Protein AF-A0A9X7PK76-F1 (afdb_monomer_lite)

pLDDT: mean 84.85, std 9.59, range [49.44, 97.75]

Sequence (196 aa):
MNVLLRIDAQTKQCIEDFNKLIKKQEHLIEQLNQLIKEKEEHTIPLATTVRKLIEHGLSRDEILDITNISSEKFDHIVSKDRRCQLPHTYLNDEESKEFERLLEDIHKSKDIYELIDAEKERERIKFIHGVLLRYQKEMDLLSPQENEDSNEKMMKYLERAVKSEQAKSAYSSLVRIFGNEIKRKREEVLIKVSDD

Foldseek 3Di:
DVVVVVVVVVVVVVVVVVVVVVVVVVVVVVVVVVVVVVVVVPDDPLLNVLLVVLLLQDDPVRSCVVSVDDPVVSCVSCVVDVSSVPPVSLDDPVLVVLLVVLLVQLVPDQDLCSLVPPVSVVSLVVSLVVSLVVLVVVLVVLDDDPPDDPVSVVVSVVVSVVSVVSNVSNNSRSVSNSVVSSVVSNVVNVVVVVVD

Structure (mmCIF, N/CA/C/O backbone):
data_AF-A0A9X7PK76-F1
#
_entry.id   AF-A0A9X7PK76-F1
#
loop_
_atom_site.group_PDB
_atom_site.id
_atom_site.type_symbol
_atom_site.label_atom_id
_atom_site.label_alt_id
_atom_site.label_comp_id
_atom_site.label_asym_id
_atom_site.label_entity_id
_atom_site.label_seq_id
_atom_site.pdbx_PDB_ins_code
_atom_site.Cartn_x
_atom_site.Cartn_y
_atom_site.Cartn_z
_atom_site.occupancy
_atom_site.B_iso_or_equiv
_atom_site.auth_seq_id
_atom_site.auth_comp_id
_atom_site.auth_asym_id
_atom_site.auth_atom_id
_atom_site.pdbx_PDB_model_num
ATOM 1 N N . MET A 1 1 ? -19.614 33.738 76.928 1.00 56.50 1 MET A N 1
ATOM 2 C CA . MET A 1 1 ? -18.213 33.367 76.611 1.00 56.50 1 MET A CA 1
ATOM 3 C C . MET A 1 1 ? -18.050 31.943 76.063 1.00 56.50 1 MET A C 1
ATOM 5 O O . MET A 1 1 ? -17.331 31.797 75.090 1.00 56.50 1 MET A O 1
ATOM 9 N N . ASN A 1 2 ? -18.737 30.912 76.582 1.00 61.00 2 ASN A N 1
ATOM 10 C CA . ASN A 1 2 ? -18.545 29.511 76.139 1.00 61.00 2 ASN A CA 1
ATOM 11 C C . ASN A 1 2 ? -19.005 29.160 74.706 1.00 61.00 2 ASN A C 1
ATOM 13 O O . ASN A 1 2 ? -18.452 28.246 74.104 1.00 61.00 2 ASN A O 1
ATOM 17 N N . VAL A 1 3 ? -19.997 29.859 74.143 1.00 61.50 3 VAL A N 1
ATOM 18 C CA . VAL A 1 3 ? -20.525 29.550 72.796 1.00 61.50 3 VAL A CA 1
ATOM 19 C C . VAL A 1 3 ? -19.560 29.995 71.690 1.00 61.50 3 VAL A C 1
ATOM 21 O O . VAL A 1 3 ? -19.331 29.250 70.744 1.00 61.50 3 VAL A O 1
ATOM 24 N N . LEU A 1 4 ? -18.925 31.161 71.851 1.00 63.56 4 LEU A N 1
ATOM 25 C CA . LEU A 1 4 ? -17.933 31.695 70.907 1.00 63.56 4 LEU A CA 1
ATOM 26 C C . LEU A 1 4 ? -16.680 30.812 70.816 1.00 63.56 4 LEU A C 1
ATOM 28 O O . LEU A 1 4 ? -16.204 30.546 69.721 1.00 63.56 4 LEU A O 1
ATOM 32 N N . LEU A 1 5 ? -16.201 30.291 71.951 1.00 68.12 5 LEU A N 1
ATOM 33 C CA . LEU A 1 5 ? -15.068 29.356 71.987 1.00 68.12 5 LEU A CA 1
ATOM 34 C C . LEU A 1 5 ? -15.388 28.022 71.293 1.00 68.12 5 LEU A C 1
ATOM 36 O O . LEU A 1 5 ? -14.524 27.434 70.650 1.00 68.12 5 LEU A O 1
ATOM 40 N N . ARG A 1 6 ? -16.640 27.555 71.388 1.00 68.12 6 ARG A N 1
ATOM 41 C CA . ARG A 1 6 ? -17.102 26.334 70.708 1.00 68.12 6 ARG A CA 1
ATOM 42 C C . ARG A 1 6 ? -17.182 26.512 69.191 1.00 68.12 6 ARG A C 1
ATOM 44 O O . ARG A 1 6 ? -16.776 25.611 68.464 1.00 68.12 6 ARG A O 1
ATOM 51 N N . ILE A 1 7 ? -17.668 27.668 68.735 1.00 72.31 7 ILE A N 1
ATOM 52 C CA . ILE A 1 7 ? -17.737 28.015 67.309 1.00 72.31 7 ILE A CA 1
ATOM 53 C C . ILE A 1 7 ? -16.323 28.153 66.727 1.00 72.31 7 ILE A C 1
ATOM 55 O O . ILE A 1 7 ? -16.059 27.611 65.656 1.00 72.31 7 ILE A O 1
ATOM 59 N N . ASP A 1 8 ? -15.386 28.786 67.442 1.00 76.38 8 ASP A N 1
ATOM 60 C CA . ASP A 1 8 ? -13.991 28.925 66.990 1.00 76.38 8 ASP A CA 1
ATOM 61 C C . ASP A 1 8 ? -13.295 27.558 66.834 1.00 76.38 8 ASP A C 1
ATOM 63 O O . ASP A 1 8 ? -12.646 27.291 65.823 1.00 76.38 8 ASP A O 1
ATOM 67 N N . ALA A 1 9 ? -13.510 26.642 67.786 1.00 76.62 9 ALA A N 1
ATOM 68 C CA . ALA A 1 9 ? -12.981 25.280 67.717 1.00 76.62 9 ALA A CA 1
ATOM 69 C C . ALA A 1 9 ? -13.583 24.462 66.556 1.00 76.62 9 ALA A C 1
ATOM 71 O O . ALA A 1 9 ? -12.850 23.782 65.840 1.00 76.62 9 ALA A O 1
ATOM 72 N N . GLN A 1 10 ? -14.898 24.556 66.326 1.00 81.00 10 GLN A N 1
ATOM 73 C CA . GLN A 1 10 ? -15.561 23.889 65.196 1.00 81.00 10 GLN A CA 1
ATOM 74 C C . GLN A 1 10 ? -15.099 24.441 63.845 1.00 81.00 10 GLN A C 1
ATOM 76 O O . GLN A 1 10 ? -14.911 23.678 62.900 1.00 81.00 10 GLN A O 1
ATOM 81 N N . THR A 1 11 ? -14.880 25.754 63.754 1.00 79.94 11 THR A N 1
ATOM 82 C CA . THR A 1 11 ? -14.418 26.398 62.518 1.00 79.94 11 THR A CA 1
ATOM 83 C C . THR A 1 11 ? -12.983 25.981 62.194 1.00 79.94 11 THR A C 1
ATOM 85 O O . THR A 1 11 ? -12.694 25.630 61.053 1.00 79.94 11 THR A O 1
ATOM 88 N N . LYS A 1 12 ? -12.100 25.921 63.202 1.00 83.81 12 LYS A N 1
ATOM 89 C CA . LYS A 1 12 ? -10.731 25.401 63.052 1.00 83.81 12 LYS A CA 1
ATOM 90 C C . LYS A 1 12 ? -10.706 23.945 62.599 1.00 83.81 12 LYS A C 1
ATOM 92 O O . LYS A 1 12 ? -9.997 23.633 61.649 1.00 83.81 12 LYS A O 1
ATOM 97 N N . GLN A 1 13 ? -11.523 23.091 63.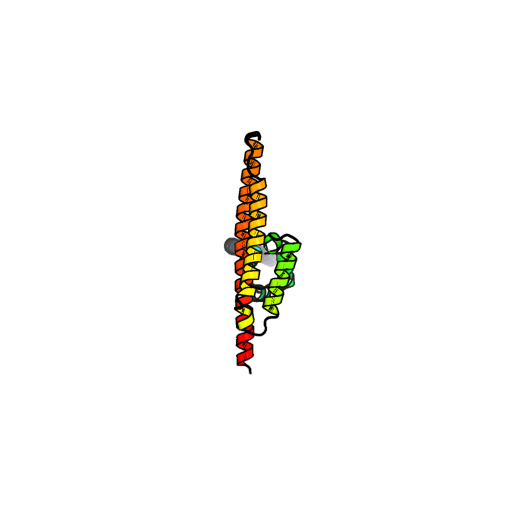215 1.00 85.81 13 GLN A N 1
ATOM 98 C CA . GLN A 1 13 ? -11.637 21.685 62.825 1.00 85.81 13 GLN A CA 1
ATOM 99 C C . GLN A 1 13 ? -12.107 21.542 61.370 1.00 85.81 13 GLN A C 1
ATOM 101 O O . GLN A 1 13 ? -11.526 20.785 60.601 1.00 85.81 13 GLN A O 1
ATOM 106 N N . CYS A 1 14 ? -13.108 22.332 60.971 1.00 83.81 14 CYS A N 1
ATOM 107 C CA . CYS A 1 14 ? -13.636 22.336 59.609 1.00 83.81 14 CYS A CA 1
ATOM 108 C C . CYS A 1 14 ? -12.568 22.755 58.581 1.00 83.81 14 CYS A C 1
ATOM 110 O O . CYS A 1 14 ? -12.400 22.096 57.558 1.00 83.81 14 CYS A O 1
ATOM 112 N N . ILE A 1 15 ? -11.791 23.806 58.873 1.00 86.25 15 ILE A N 1
ATOM 113 C CA . ILE A 1 15 ? -10.673 24.253 58.022 1.00 86.25 15 ILE A CA 1
ATOM 114 C C . ILE A 1 15 ? -9.605 23.158 57.896 1.00 86.25 15 ILE A C 1
ATOM 116 O O . ILE A 1 15 ? -9.059 22.930 56.817 1.00 86.25 15 ILE A O 1
ATOM 120 N N . GLU A 1 16 ? -9.303 22.461 58.987 1.00 89.12 16 GLU A N 1
ATOM 121 C CA . GLU A 1 16 ? -8.300 21.400 59.007 1.00 89.12 16 GLU A CA 1
ATOM 122 C C . GLU A 1 16 ? -8.745 20.163 58.210 1.00 89.12 16 GLU A C 1
ATOM 124 O O . GLU A 1 16 ? -7.949 19.576 57.470 1.00 89.12 16 GLU A O 1
ATOM 129 N N . ASP A 1 17 ? -10.030 19.818 58.284 1.00 89.31 17 ASP A N 1
ATOM 130 C CA . ASP A 1 17 ? -10.632 18.745 57.493 1.00 89.31 17 ASP A CA 1
ATOM 131 C C . ASP A 1 17 ? -10.680 19.103 55.999 1.00 89.31 17 ASP A C 1
ATOM 133 O O . ASP A 1 17 ? -10.331 18.266 55.161 1.00 89.31 17 ASP A O 1
ATOM 137 N N . PHE A 1 18 ? -10.994 20.358 55.651 1.00 88.06 18 PHE A N 1
ATOM 138 C CA . PHE A 1 18 ? -10.896 20.853 54.273 1.00 88.06 18 PHE A CA 1
ATOM 139 C C . PHE A 1 18 ? -9.465 20.781 53.735 1.00 88.06 18 PHE A C 1
ATOM 141 O O . PHE A 1 18 ? -9.253 20.296 52.626 1.00 88.06 18 PHE A O 1
ATOM 148 N N . ASN A 1 19 ? -8.468 21.180 54.527 1.00 90.12 19 ASN A N 1
ATOM 149 C CA . ASN A 1 19 ? -7.063 21.098 54.125 1.00 90.12 19 ASN A CA 1
ATOM 150 C C . ASN A 1 19 ? -6.602 19.649 53.901 1.00 90.12 19 ASN A C 1
ATOM 152 O O . ASN A 1 19 ? -5.838 19.377 52.974 1.00 90.12 19 ASN A O 1
ATOM 156 N N . LYS A 1 20 ? -7.076 18.695 54.713 1.00 92.62 20 LYS A N 1
ATOM 157 C CA . LYS A 1 20 ? -6.821 17.262 54.481 1.00 92.62 20 LYS A CA 1
ATOM 158 C C . LYS A 1 20 ? -7.475 16.773 53.188 1.00 92.62 20 LYS A C 1
ATOM 160 O O . 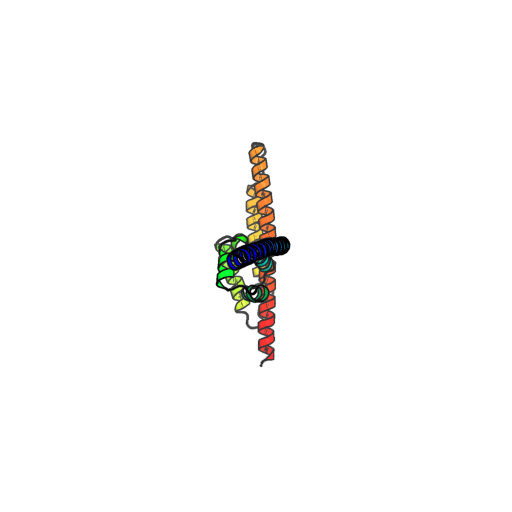LYS A 1 20 ? -6.871 15.984 52.464 1.00 92.62 20 LYS A O 1
ATOM 165 N N . LEU A 1 21 ? -8.685 17.245 52.890 1.00 90.44 21 LEU A N 1
ATOM 166 C CA . LEU A 1 21 ? -9.412 16.927 51.660 1.00 90.44 21 LEU A CA 1
ATOM 167 C C . LEU A 1 21 ? -8.702 17.462 50.413 1.00 90.44 21 LEU A C 1
ATOM 169 O O . LEU A 1 21 ? -8.536 16.707 49.459 1.00 90.44 21 LEU A O 1
ATOM 173 N N . ILE A 1 22 ? -8.221 18.708 50.452 1.00 92.62 22 ILE A N 1
ATOM 174 C CA . ILE A 1 22 ? -7.446 19.323 49.364 1.00 92.62 22 ILE A CA 1
ATOM 175 C C . ILE A 1 22 ? -6.178 18.510 49.096 1.00 92.62 22 ILE A C 1
ATOM 177 O O . ILE A 1 22 ? -5.968 18.070 47.970 1.00 92.62 22 ILE A O 1
ATOM 181 N N . LYS A 1 23 ? -5.401 18.183 50.138 1.00 92.00 23 LYS A N 1
ATOM 182 C CA . LYS A 1 23 ? -4.200 17.340 49.992 1.00 92.00 23 LYS A CA 1
ATOM 183 C C . LYS A 1 23 ? -4.508 15.971 49.389 1.00 92.00 23 LYS A C 1
ATOM 185 O O . LYS A 1 23 ? -3.731 15.442 48.599 1.00 92.00 23 LYS A O 1
ATOM 190 N N . LYS A 1 24 ? -5.647 15.375 49.755 1.00 93.31 24 LYS A N 1
ATOM 191 C CA . LYS A 1 24 ? -6.082 14.094 49.188 1.00 93.31 24 LYS A CA 1
ATOM 192 C C . LYS A 1 24 ? -6.464 14.229 47.711 1.00 93.31 24 LYS A C 1
ATOM 194 O O . LYS A 1 24 ? -6.161 13.328 46.937 1.00 93.31 24 LYS A O 1
ATOM 199 N N . GLN A 1 25 ? -7.109 15.328 47.321 1.00 88.94 25 GLN A N 1
ATOM 200 C CA . GLN A 1 25 ? -7.420 15.615 45.918 1.00 88.94 25 GLN A CA 1
ATOM 201 C C . GLN A 1 25 ? -6.154 15.858 45.091 1.00 88.94 25 GLN A C 1
ATOM 203 O O . GLN A 1 25 ? -6.037 15.279 44.017 1.00 88.94 25 GLN A O 1
ATOM 208 N N . GLU A 1 26 ? -5.194 16.632 45.600 1.00 91.44 26 GLU A N 1
ATOM 209 C CA . GLU A 1 26 ? -3.896 16.854 44.946 1.00 91.44 26 GLU A CA 1
ATOM 210 C C . GLU A 1 26 ? -3.165 15.529 44.701 1.00 91.44 26 GLU A C 1
ATOM 212 O O . GLU A 1 26 ? -2.745 15.249 43.579 1.00 91.44 26 GLU A O 1
ATOM 217 N N . HIS A 1 27 ? -3.114 14.660 45.714 1.00 91.56 27 HIS A N 1
ATOM 218 C CA . HIS A 1 27 ? -2.486 13.347 45.586 1.00 91.56 27 HIS A CA 1
ATOM 219 C C . HIS A 1 27 ? -3.193 12.439 44.567 1.00 91.56 27 HIS A C 1
ATOM 221 O O . HIS A 1 27 ? -2.541 11.737 43.797 1.00 91.56 27 HIS A O 1
ATOM 227 N N . LEU A 1 28 ? -4.530 12.459 44.531 1.00 90.50 28 LEU A N 1
ATOM 228 C CA . LEU A 1 28 ? -5.299 11.702 43.539 1.00 90.50 28 LEU A CA 1
ATOM 229 C C . LEU A 1 28 ? -5.057 12.217 42.116 1.00 90.50 28 LEU A C 1
ATOM 231 O O . LEU A 1 28 ? -4.983 11.411 41.194 1.00 90.50 28 LEU A O 1
ATOM 235 N N . ILE A 1 29 ? -4.908 13.532 41.929 1.00 90.25 29 ILE A N 1
ATOM 236 C CA . ILE A 1 29 ? -4.575 14.130 40.629 1.00 90.25 29 ILE A CA 1
ATOM 237 C C . ILE A 1 29 ? -3.172 13.702 40.184 1.00 90.25 29 ILE A C 1
ATOM 239 O O . ILE A 1 29 ? -2.994 13.327 39.027 1.00 90.25 29 ILE A O 1
ATOM 243 N N . GLU A 1 30 ? -2.189 13.696 41.088 1.00 92.19 30 GLU A N 1
ATOM 244 C CA . GLU A 1 30 ? -0.845 13.174 40.803 1.00 92.19 30 GLU A CA 1
ATOM 245 C C . GLU A 1 30 ? -0.876 11.702 40.385 1.00 92.19 30 GLU A C 1
ATOM 247 O O . GLU A 1 30 ? -0.314 11.353 39.348 1.00 92.19 30 GLU A O 1
ATOM 252 N N . GLN A 1 31 ? -1.588 10.852 41.132 1.00 90.25 31 GLN A N 1
ATOM 253 C CA . GLN A 1 31 ? -1.751 9.437 40.782 1.00 90.25 31 GLN A CA 1
ATOM 254 C C . GLN A 1 31 ? -2.417 9.259 39.413 1.00 90.25 31 GLN A C 1
ATOM 256 O O . GLN A 1 31 ? -1.998 8.412 38.625 1.00 90.25 31 GLN A O 1
ATOM 261 N N . LEU A 1 32 ? -3.433 10.068 39.105 1.00 87.06 32 LEU A N 1
ATOM 262 C CA . LEU A 1 32 ? -4.127 10.009 37.822 1.00 87.06 32 LEU A CA 1
ATOM 263 C C . LEU A 1 32 ? -3.203 10.420 36.668 1.00 87.06 32 LEU A C 1
ATOM 265 O O . LEU A 1 32 ? -3.162 9.742 35.646 1.00 87.06 32 LEU A O 1
ATOM 269 N N . ASN A 1 33 ? -2.423 11.488 36.846 1.00 84.69 33 ASN A N 1
ATOM 270 C CA . ASN A 1 33 ? -1.449 11.945 35.855 1.00 84.69 33 ASN A CA 1
ATOM 271 C C . ASN A 1 33 ? -0.331 10.920 35.636 1.00 84.69 33 ASN A C 1
ATOM 273 O O . ASN A 1 33 ? 0.102 10.720 34.503 1.00 84.69 33 ASN A O 1
ATOM 277 N N . GLN A 1 34 ? 0.106 10.242 36.697 1.00 85.69 34 GLN A N 1
ATOM 278 C CA . GLN A 1 34 ? 1.096 9.174 36.605 1.00 85.69 34 GLN A CA 1
ATOM 279 C C . GLN A 1 34 ? 0.553 7.978 35.814 1.00 85.69 34 GLN A C 1
ATOM 281 O O . GLN A 1 34 ? 1.209 7.521 34.883 1.00 85.69 34 GLN A O 1
ATOM 286 N N . LEU A 1 35 ? -0.683 7.549 36.094 1.00 81.81 35 LEU A N 1
ATOM 287 C CA . LEU A 1 35 ? -1.360 6.489 35.339 1.00 81.81 35 LEU A CA 1
ATOM 288 C C . LEU A 1 35 ? -1.603 6.869 33.871 1.00 81.81 35 LEU A C 1
ATOM 290 O O . LEU A 1 35 ? -1.483 6.020 32.990 1.00 81.81 35 LEU A O 1
ATOM 294 N N . ILE A 1 36 ? -1.939 8.132 33.589 1.00 76.75 36 ILE A N 1
ATOM 295 C CA . ILE A 1 36 ? -2.073 8.634 32.214 1.00 76.75 36 ILE A CA 1
ATOM 296 C C . ILE A 1 36 ? -0.725 8.553 31.500 1.00 76.75 36 ILE A C 1
ATOM 298 O O . ILE A 1 36 ? -0.668 8.012 30.400 1.00 76.75 36 ILE A O 1
ATOM 302 N N . LYS A 1 37 ? 0.354 9.022 32.133 1.00 73.62 37 LYS A N 1
ATOM 303 C CA . LYS A 1 37 ? 1.698 9.016 31.549 1.00 73.62 37 LYS A CA 1
ATOM 304 C C . LYS A 1 37 ? 2.214 7.596 31.300 1.00 73.62 37 LYS A C 1
ATOM 306 O O . LYS A 1 37 ? 2.722 7.314 30.219 1.00 73.62 37 LYS A O 1
ATOM 311 N N . GLU A 1 38 ? 2.021 6.692 32.259 1.00 70.69 38 GLU A N 1
ATOM 312 C CA . GLU A 1 38 ? 2.350 5.271 32.110 1.00 70.69 38 GLU A CA 1
ATOM 313 C C . GLU A 1 38 ? 1.548 4.635 30.972 1.00 70.69 38 GLU A C 1
ATOM 315 O O . GLU A 1 38 ? 2.097 3.877 30.176 1.00 70.69 38 GLU A O 1
ATOM 320 N N . LYS A 1 39 ? 0.260 4.969 30.836 1.00 68.19 39 LYS A N 1
ATOM 321 C CA . LYS A 1 39 ? -0.560 4.475 29.729 1.00 68.19 39 LYS A CA 1
ATOM 322 C C . LYS A 1 39 ? -0.086 5.040 28.389 1.00 68.19 39 LYS A C 1
ATOM 324 O O . LYS A 1 39 ? 0.061 4.264 27.452 1.00 68.19 39 LYS A O 1
ATOM 329 N N . GLU A 1 40 ? 0.197 6.342 28.311 1.00 61.16 40 GLU A N 1
ATOM 330 C CA . GLU A 1 40 ? 0.684 7.031 27.109 1.00 61.16 40 GLU A CA 1
ATOM 331 C C . GLU A 1 40 ? 2.019 6.468 26.604 1.00 61.16 40 GLU A C 1
ATOM 333 O O . GLU A 1 40 ? 2.115 6.169 25.414 1.00 61.16 40 GLU A O 1
ATOM 338 N N . GLU A 1 41 ? 2.996 6.226 27.486 1.00 59.88 41 GLU A N 1
ATOM 339 C CA . GLU A 1 41 ? 4.306 5.639 27.139 1.00 59.88 41 GLU A CA 1
ATOM 340 C C . GLU A 1 41 ? 4.193 4.246 26.497 1.00 59.88 41 GLU A C 1
ATOM 342 O O . GLU A 1 41 ? 5.013 3.880 25.654 1.00 59.88 41 GLU A O 1
ATOM 347 N N . HIS A 1 42 ? 3.148 3.489 26.841 1.00 57.38 42 HIS A N 1
ATOM 348 C CA . HIS A 1 42 ? 2.894 2.151 26.300 1.00 57.38 42 HIS A CA 1
ATOM 349 C C . HIS A 1 42 ? 1.889 2.143 25.136 1.00 57.38 42 HIS A C 1
ATOM 351 O O . HIS A 1 42 ? 1.628 1.084 24.557 1.00 57.38 42 HIS A O 1
ATOM 357 N N . THR A 1 43 ? 1.331 3.297 24.747 1.00 60.69 43 THR A N 1
ATOM 358 C CA . THR A 1 43 ? 0.411 3.383 23.601 1.00 60.69 43 THR A CA 1
ATOM 359 C C . THR A 1 43 ? 1.163 3.741 22.331 1.00 60.69 43 THR A C 1
ATOM 361 O O . THR A 1 43 ? 1.718 4.828 22.190 1.00 60.69 43 THR A O 1
ATOM 364 N N . ILE A 1 44 ? 1.124 2.845 21.344 1.00 67.44 44 ILE A N 1
ATOM 365 C CA . ILE A 1 44 ? 1.591 3.167 19.994 1.00 67.44 44 ILE A CA 1
ATOM 366 C C . ILE A 1 44 ? 0.698 4.299 19.454 1.00 67.44 44 ILE A C 1
ATOM 368 O O . ILE A 1 44 ? -0.529 4.151 19.479 1.00 67.44 44 ILE A O 1
ATOM 372 N N . PRO A 1 45 ? 1.264 5.417 18.954 1.00 80.44 45 PRO A N 1
ATOM 373 C CA . PRO A 1 45 ? 0.464 6.519 18.435 1.00 80.44 45 PRO A CA 1
ATOM 374 C C . PRO A 1 45 ? -0.508 6.036 17.359 1.00 80.44 45 PRO A C 1
ATOM 376 O O . PRO A 1 45 ? -0.103 5.342 16.427 1.00 80.44 45 PRO A O 1
ATOM 379 N N . LEU A 1 46 ? -1.774 6.451 17.448 1.00 81.50 46 LEU A N 1
ATOM 380 C CA . LEU A 1 46 ? -2.834 6.031 16.524 1.00 81.50 46 LEU A CA 1
ATOM 381 C C . LEU A 1 46 ? -2.446 6.234 15.051 1.00 81.50 46 LEU A C 1
ATOM 383 O O . LEU A 1 46 ? -2.678 5.355 14.231 1.00 81.50 46 LEU A O 1
ATOM 387 N N . ALA A 1 47 ? -1.798 7.356 14.725 1.00 79.38 47 ALA A N 1
ATOM 388 C CA . ALA A 1 47 ? -1.311 7.625 13.373 1.00 79.38 47 ALA A CA 1
ATOM 389 C C . ALA A 1 47 ? -0.271 6.590 12.905 1.00 79.38 47 ALA A C 1
ATOM 391 O O . ALA A 1 47 ? -0.323 6.131 11.769 1.00 79.38 47 ALA A O 1
ATOM 392 N N . THR A 1 48 ? 0.634 6.165 13.792 1.00 82.19 48 THR A N 1
ATOM 393 C CA . THR A 1 48 ? 1.619 5.112 13.504 1.00 82.19 48 THR A CA 1
ATOM 394 C C . THR A 1 48 ? 0.941 3.763 13.289 1.00 82.19 48 THR A C 1
ATOM 396 O O . THR A 1 48 ? 1.350 3.016 12.403 1.00 82.19 48 THR A O 1
ATOM 399 N N . THR A 1 49 ? -0.092 3.451 14.073 1.00 84.31 49 THR A N 1
ATOM 400 C CA . THR A 1 49 ? -0.886 2.229 13.905 1.00 84.31 49 THR A CA 1
ATOM 401 C C . THR A 1 49 ? -1.619 2.237 12.568 1.00 84.31 49 THR A C 1
ATOM 403 O O . THR A 1 49 ? -1.435 1.312 11.787 1.00 84.31 49 THR A O 1
ATOM 406 N N . VAL A 1 50 ? -2.364 3.303 12.256 1.00 84.94 50 VAL A N 1
ATOM 407 C CA . VAL A 1 50 ? -3.066 3.463 10.970 1.00 84.94 50 VAL A CA 1
ATOM 408 C C . VAL A 1 50 ? -2.090 3.346 9.802 1.00 84.94 50 VAL A C 1
ATOM 410 O O . VAL A 1 50 ? -2.335 2.566 8.888 1.00 84.94 50 VAL A O 1
ATOM 413 N N . ARG A 1 51 ? -0.939 4.029 9.865 1.00 81.69 51 ARG A N 1
ATOM 414 C CA . ARG A 1 51 ? 0.099 3.928 8.832 1.00 81.69 51 ARG A CA 1
ATOM 415 C C . ARG A 1 51 ? 0.565 2.489 8.629 1.00 81.69 51 ARG A C 1
ATOM 417 O O . ARG A 1 51 ? 0.598 2.025 7.497 1.00 81.69 51 ARG A O 1
ATOM 424 N N . LYS A 1 52 ? 0.891 1.771 9.708 1.00 83.25 52 LYS A N 1
ATOM 425 C CA . LYS A 1 52 ? 1.306 0.365 9.615 1.00 83.25 52 LYS A CA 1
ATOM 426 C C . LYS A 1 52 ? 0.210 -0.501 9.004 1.00 83.25 52 LYS A C 1
ATOM 428 O O . LYS A 1 52 ? 0.516 -1.353 8.185 1.00 83.25 52 LYS A O 1
ATOM 433 N N . LEU A 1 53 ? -1.055 -0.294 9.365 1.00 85.50 53 LEU A N 1
ATOM 434 C CA . LEU A 1 53 ? -2.159 -1.064 8.786 1.00 85.50 53 LEU A CA 1
ATOM 435 C C . LEU A 1 53 ? -2.295 -0.811 7.272 1.00 85.50 53 LEU A C 1
ATOM 437 O O . LEU A 1 53 ? -2.473 -1.763 6.514 1.00 85.50 53 LEU A O 1
ATOM 441 N N . ILE A 1 54 ? -2.100 0.432 6.821 1.00 82.88 54 ILE A N 1
ATOM 442 C CA . ILE A 1 54 ? -2.045 0.777 5.390 1.00 82.88 54 ILE A CA 1
ATOM 443 C C . ILE A 1 54 ? -0.829 0.124 4.712 1.00 82.88 54 ILE A C 1
ATOM 445 O O . ILE A 1 54 ? -0.972 -0.500 3.666 1.00 82.88 54 ILE A O 1
ATOM 449 N N . GLU A 1 55 ? 0.359 0.179 5.325 1.00 79.06 55 GLU A N 1
ATOM 450 C CA . GLU A 1 55 ? 1.568 -0.535 4.860 1.00 79.06 55 GLU A CA 1
ATOM 451 C C . GLU A 1 55 ? 1.369 -2.065 4.832 1.00 79.06 55 GLU A C 1
ATOM 453 O O . GLU A 1 55 ? 2.030 -2.789 4.078 1.00 79.06 55 GLU A O 1
ATOM 458 N N . HIS A 1 56 ? 0.450 -2.578 5.654 1.00 80.50 56 HIS A N 1
ATOM 459 C CA . HIS A 1 56 ? 0.023 -3.970 5.660 1.00 80.50 56 HIS A CA 1
ATOM 460 C C . HIS A 1 56 ? -1.045 -4.296 4.598 1.00 80.50 56 HIS A C 1
ATOM 462 O O . HIS A 1 56 ? -1.365 -5.473 4.400 1.00 80.50 56 HIS A O 1
ATOM 468 N N . GLY A 1 57 ? -1.508 -3.290 3.852 1.00 73.69 57 GLY A N 1
ATOM 469 C CA . GLY A 1 57 ? -2.461 -3.408 2.751 1.00 73.69 57 GLY A CA 1
ATOM 470 C C . GLY A 1 57 ? -3.902 -3.643 3.206 1.00 73.69 57 GLY A C 1
ATOM 471 O O . GLY A 1 57 ? -4.692 -4.198 2.438 1.0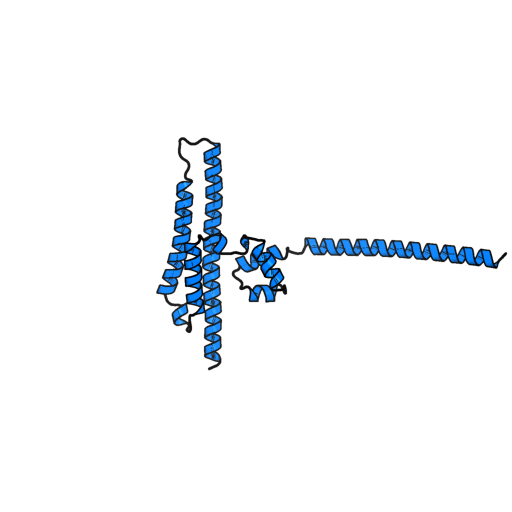0 73.69 57 GLY A O 1
ATOM 472 N N . LEU A 1 58 ? -4.237 -3.282 4.449 1.00 82.12 58 LEU A N 1
ATOM 473 C CA . LEU A 1 58 ? -5.618 -3.319 4.923 1.00 82.12 58 LEU A CA 1
ATOM 474 C C . LEU A 1 58 ? -6.434 -2.220 4.236 1.00 82.12 58 LEU A C 1
ATOM 476 O O . LEU A 1 58 ? -5.936 -1.122 3.980 1.00 82.12 58 LEU A O 1
ATOM 480 N N . SER A 1 59 ? -7.690 -2.533 3.933 1.00 80.56 59 SER A N 1
ATOM 481 C CA . SER A 1 59 ? -8.657 -1.576 3.399 1.00 80.56 59 SER A CA 1
ATOM 482 C C . SER A 1 59 ? -9.046 -0.542 4.451 1.00 80.56 59 SER A C 1
ATOM 484 O O . SER A 1 59 ? -8.871 -0.741 5.656 1.00 80.56 59 SER A O 1
ATOM 486 N N . ARG A 1 60 ? -9.626 0.567 3.985 1.00 84.75 60 ARG A N 1
ATOM 487 C CA . ARG A 1 60 ? -10.208 1.590 4.856 1.00 84.75 60 ARG A CA 1
ATOM 488 C C . ARG A 1 60 ? -11.180 0.976 5.861 1.00 84.75 60 ARG A C 1
ATOM 490 O O . ARG A 1 60 ? -11.054 1.255 7.047 1.00 84.75 60 ARG A O 1
ATOM 497 N N . ASP A 1 61 ? -12.088 0.124 5.400 1.00 84.88 61 ASP A N 1
ATOM 498 C CA . ASP A 1 61 ? -13.141 -0.447 6.241 1.00 84.88 61 ASP A CA 1
ATOM 499 C C . ASP A 1 61 ? -12.565 -1.373 7.320 1.00 84.88 61 ASP A C 1
ATOM 501 O O . ASP A 1 61 ? -12.927 -1.244 8.487 1.00 84.88 61 ASP A O 1
ATOM 505 N N . GLU A 1 62 ? -11.582 -2.214 6.978 1.00 84.44 62 GLU A N 1
ATOM 506 C CA . GLU A 1 62 ? -10.868 -3.052 7.957 1.00 84.44 62 GLU A CA 1
ATOM 507 C C . GLU A 1 62 ? -10.121 -2.206 8.998 1.00 84.44 62 GLU A C 1
ATOM 509 O O . GLU A 1 62 ? -10.090 -2.540 10.181 1.00 84.44 62 GLU A O 1
ATOM 514 N N . ILE A 1 63 ? -9.513 -1.091 8.585 1.00 86.75 63 ILE A N 1
ATOM 515 C CA . ILE A 1 63 ? -8.817 -0.195 9.516 1.00 86.75 63 ILE A CA 1
ATOM 516 C C . ILE A 1 63 ? -9.813 0.492 10.447 1.00 86.75 63 ILE A C 1
ATOM 518 O O . ILE A 1 63 ? -9.539 0.604 11.644 1.00 86.75 63 ILE A O 1
ATOM 522 N N . LEU A 1 64 ? -10.946 0.961 9.922 1.00 88.44 64 LEU A N 1
ATOM 523 C CA . LEU A 1 64 ? -11.999 1.577 10.726 1.00 88.44 64 LEU A CA 1
ATOM 524 C C . LEU A 1 64 ? -12.558 0.581 11.748 1.00 88.44 64 LEU A C 1
ATOM 526 O O . LEU A 1 64 ? -12.700 0.952 12.910 1.00 88.44 64 LEU A O 1
ATOM 530 N N . ASP A 1 65 ? -12.769 -0.674 11.350 1.00 87.38 65 ASP A N 1
ATOM 531 C CA . ASP A 1 65 ? -13.234 -1.748 12.234 1.00 87.38 65 ASP A CA 1
ATOM 532 C C . ASP A 1 65 ? -12.211 -2.076 13.340 1.00 87.38 65 ASP A C 1
ATOM 534 O O . ASP A 1 65 ? -12.530 -2.044 14.528 1.00 87.38 65 ASP A O 1
ATOM 538 N N . ILE A 1 66 ? -10.935 -2.270 12.981 1.00 85.88 66 ILE A N 1
ATOM 539 C CA . ILE A 1 66 ? -9.865 -2.608 13.939 1.00 85.88 66 ILE A CA 1
ATOM 540 C C . ILE A 1 66 ? -9.580 -1.464 14.918 1.00 85.88 66 ILE A C 1
ATOM 542 O O . ILE A 1 66 ? -9.299 -1.695 16.096 1.00 85.88 66 ILE A O 1
ATOM 546 N N . THR A 1 67 ? -9.567 -0.222 14.429 1.00 85.25 67 THR A N 1
ATOM 547 C CA . THR A 1 67 ? -9.144 0.939 15.231 1.00 85.25 67 THR A CA 1
ATOM 548 C C . THR A 1 67 ? -10.303 1.671 15.899 1.00 85.25 67 THR A C 1
ATOM 550 O O . THR A 1 67 ? -10.060 2.493 16.787 1.00 85.25 67 THR A O 1
ATOM 553 N N . ASN A 1 68 ? -11.544 1.376 15.500 1.00 85.94 68 ASN A N 1
ATOM 554 C CA . ASN A 1 68 ? -12.775 2.010 15.970 1.00 85.94 68 ASN A CA 1
ATOM 555 C C . ASN A 1 68 ? -12.725 3.552 15.917 1.00 85.94 68 ASN A C 1
ATOM 557 O O . ASN A 1 68 ? -13.229 4.256 16.797 1.00 85.94 68 ASN A O 1
ATOM 561 N N . ILE A 1 69 ? -12.042 4.096 14.908 1.00 87.38 69 ILE A N 1
ATOM 562 C CA . ILE A 1 69 ? -11.973 5.539 14.664 1.00 87.38 69 ILE A CA 1
ATOM 563 C C . ILE A 1 69 ? -13.069 5.956 13.690 1.00 87.38 69 ILE A C 1
ATOM 565 O O . ILE A 1 69 ? -13.514 5.167 12.864 1.00 87.38 69 ILE A O 1
ATOM 569 N N . SER A 1 70 ? -13.493 7.218 13.751 1.00 86.00 70 SER A N 1
ATOM 570 C CA . SER A 1 70 ? -14.432 7.741 12.760 1.00 86.00 70 SER A CA 1
ATOM 571 C C . SER A 1 70 ? -13.775 7.872 11.385 1.00 86.00 70 SER A C 1
ATOM 573 O O . SER A 1 70 ? -12.574 8.138 11.275 1.00 86.00 70 SER A O 1
ATOM 575 N N . SER A 1 71 ? -14.595 7.770 10.335 1.00 87.00 71 SER A N 1
ATOM 576 C CA . SER A 1 71 ? -14.182 8.001 8.946 1.00 87.00 71 SER A CA 1
ATOM 577 C C . SER A 1 71 ? -13.456 9.342 8.775 1.00 87.00 71 SER A C 1
ATOM 579 O O . SER A 1 71 ? -12.390 9.400 8.173 1.00 87.00 71 SER A O 1
ATOM 581 N N . GLU A 1 72 ? -13.975 10.409 9.389 1.00 85.00 72 GLU A N 1
ATOM 582 C CA . GLU A 1 72 ? -13.365 11.746 9.353 1.00 85.00 72 GLU A CA 1
ATOM 583 C C . GLU A 1 72 ? -11.973 11.775 9.999 1.00 85.00 72 GLU A C 1
ATOM 585 O O . GLU A 1 72 ? -11.052 12.428 9.507 1.00 85.00 72 GLU A O 1
ATOM 590 N N . LYS A 1 73 ? -11.796 11.051 11.112 1.00 83.31 73 LYS A N 1
ATOM 591 C CA . LYS A 1 73 ? -10.515 10.988 11.821 1.00 83.31 73 LYS A CA 1
ATOM 592 C C . LYS A 1 73 ? -9.488 10.177 11.037 1.00 83.31 73 LYS A C 1
ATOM 594 O O . LYS A 1 73 ? -8.315 10.548 11.036 1.00 83.31 73 LYS A O 1
ATOM 599 N N . PHE A 1 74 ? -9.916 9.115 10.357 1.00 85.56 74 PHE A N 1
ATOM 600 C CA . PHE A 1 74 ? -9.077 8.383 9.411 1.00 85.56 74 PHE A CA 1
ATOM 601 C C . PHE A 1 74 ? -8.620 9.297 8.268 1.00 85.56 74 PHE A C 1
ATOM 603 O O . PHE A 1 74 ? -7.417 9.437 8.052 1.00 85.56 74 PHE A O 1
ATOM 610 N N . ASP A 1 75 ? -9.546 10.006 7.618 1.00 83.81 75 ASP A N 1
ATOM 611 C CA . ASP A 1 75 ? -9.228 10.913 6.508 1.00 83.81 75 ASP A CA 1
ATOM 612 C C . ASP A 1 75 ? -8.273 12.027 6.949 1.00 83.81 75 ASP A C 1
ATOM 614 O O . ASP A 1 75 ? -7.341 12.392 6.230 1.00 83.81 75 ASP A O 1
ATOM 618 N N . HIS A 1 76 ? -8.435 12.530 8.173 1.00 84.56 76 HIS A N 1
ATOM 619 C CA . HIS A 1 76 ? -7.521 13.507 8.753 1.00 84.56 76 HIS A CA 1
ATOM 620 C C . HIS A 1 76 ? -6.100 12.957 8.970 1.00 84.56 76 HIS A C 1
ATOM 622 O O . HIS A 1 76 ? -5.123 13.676 8.766 1.00 84.56 76 HIS A O 1
ATOM 628 N N . ILE A 1 77 ? -5.963 11.689 9.374 1.00 82.62 77 ILE A N 1
ATOM 629 C CA . ILE A 1 77 ? -4.658 11.027 9.534 1.00 82.62 77 ILE A CA 1
ATOM 630 C C . ILE A 1 77 ? -4.012 10.786 8.164 1.00 82.62 77 ILE A C 1
ATOM 632 O O . ILE A 1 77 ? -2.836 11.103 7.982 1.00 82.62 77 ILE A O 1
ATOM 636 N N . VAL A 1 78 ? -4.775 10.272 7.196 1.00 81.38 78 VAL A N 1
ATOM 637 C CA . VAL A 1 78 ? -4.278 9.947 5.849 1.00 81.38 78 VAL A CA 1
ATOM 638 C C . VAL A 1 78 ? -3.910 11.200 5.054 1.00 81.38 78 VAL A C 1
ATOM 640 O O . VAL A 1 78 ? -2.909 11.212 4.343 1.00 81.38 78 VAL A O 1
ATOM 643 N N . SER A 1 79 ? -4.677 12.283 5.196 1.00 80.31 79 SER A N 1
ATOM 644 C CA . SER A 1 79 ? -4.376 13.561 4.536 1.00 80.31 79 SER A CA 1
ATOM 645 C C . SER A 1 79 ? -3.142 14.258 5.114 1.00 80.31 79 SER A C 1
ATOM 647 O O . SER A 1 79 ? -2.426 14.933 4.376 1.00 80.31 79 SER A O 1
ATOM 649 N N . LYS A 1 80 ? -2.864 14.090 6.415 1.00 80.44 80 LYS A N 1
ATOM 650 C CA . LYS A 1 80 ? -1.695 14.688 7.078 1.00 80.44 80 LYS A CA 1
ATOM 651 C C . LYS A 1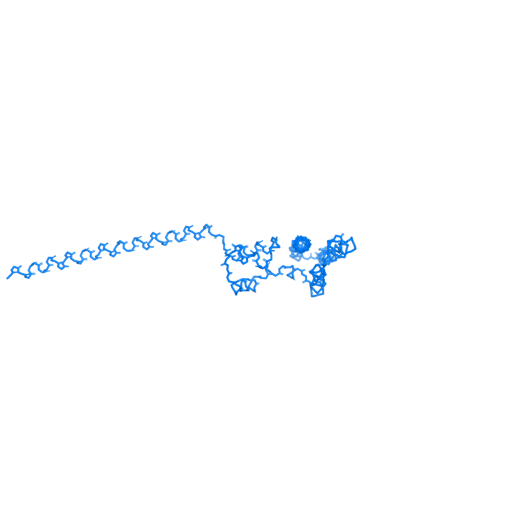 80 ? -0.400 13.909 6.866 1.00 80.44 80 LYS A C 1
ATOM 653 O O . LYS A 1 80 ? 0.657 14.533 6.787 1.00 80.44 80 LYS A O 1
ATOM 658 N N . ASP A 1 81 ? -0.452 12.579 6.800 1.00 76.06 81 ASP A N 1
ATOM 659 C CA . ASP A 1 81 ? 0.734 11.744 6.590 1.00 76.06 81 ASP A CA 1
ATOM 660 C C . ASP A 1 81 ? 0.796 11.233 5.145 1.00 76.06 81 ASP A C 1
ATOM 662 O O . ASP A 1 81 ? 0.101 10.297 4.757 1.00 76.06 81 ASP A O 1
ATOM 666 N N . ARG A 1 82 ? 1.707 11.807 4.349 1.00 68.00 82 ARG A N 1
ATOM 667 C CA . ARG A 1 82 ? 1.964 11.386 2.960 1.00 68.00 82 ARG A CA 1
ATOM 668 C C . ARG A 1 82 ? 2.327 9.896 2.849 1.00 68.00 82 ARG A C 1
ATOM 670 O O . ARG A 1 82 ? 2.131 9.294 1.798 1.00 68.00 82 ARG A O 1
ATOM 677 N N . ARG A 1 83 ? 2.846 9.275 3.915 1.00 66.25 83 ARG A N 1
ATOM 678 C CA . ARG A 1 83 ? 3.166 7.837 3.947 1.00 66.25 83 ARG A CA 1
ATOM 679 C C . ARG A 1 83 ? 1.927 6.948 4.023 1.00 66.25 83 ARG A C 1
ATOM 681 O O . ARG A 1 83 ? 2.047 5.755 3.799 1.00 66.25 83 ARG A O 1
ATOM 688 N N . CYS A 1 84 ? 0.757 7.508 4.313 1.00 68.62 84 CYS A N 1
ATOM 689 C CA . CYS A 1 84 ? -0.521 6.803 4.254 1.00 68.62 84 CYS A CA 1
ATOM 690 C C . CYS A 1 84 ? -1.126 6.796 2.840 1.00 68.62 84 CYS A C 1
ATOM 692 O O . CYS A 1 84 ? -2.107 6.105 2.604 1.00 68.62 84 CYS A O 1
ATOM 694 N N . GLN A 1 85 ? -0.546 7.533 1.887 1.00 73.75 85 GLN A N 1
ATOM 695 C CA . GLN A 1 85 ? -1.001 7.599 0.492 1.00 73.75 85 GLN A CA 1
ATOM 696 C C . GLN A 1 85 ? -0.308 6.533 -0.373 1.00 73.75 85 GLN A C 1
ATOM 698 O O . GLN A 1 85 ? 0.127 6.801 -1.494 1.00 73.75 85 GLN A O 1
ATOM 703 N N . LEU A 1 86 ? -0.106 5.335 0.176 1.00 77.94 86 LEU A N 1
ATOM 704 C CA . LEU A 1 86 ? 0.503 4.225 -0.555 1.00 77.94 86 LEU A CA 1
ATOM 705 C C . LEU A 1 86 ? -0.491 3.663 -1.586 1.00 77.94 86 LEU A C 1
ATOM 707 O O . LEU A 1 86 ? -1.669 3.554 -1.265 1.00 77.94 86 LEU A O 1
ATOM 711 N N . PRO A 1 87 ? -0.039 3.283 -2.794 1.00 79.81 87 PRO A N 1
ATOM 712 C CA . PRO A 1 87 ? 1.329 3.371 -3.298 1.00 79.81 87 PRO A CA 1
ATOM 713 C C . PRO A 1 87 ? 1.630 4.705 -4.004 1.00 79.81 87 PRO A C 1
ATOM 715 O O . PRO A 1 87 ? 2.783 4.926 -4.363 1.00 79.81 87 PRO A O 1
ATOM 718 N N . HIS A 1 88 ? 0.650 5.603 -4.167 1.00 83.62 88 HIS A N 1
ATOM 719 C CA . HIS A 1 88 ? 0.759 6.863 -4.925 1.00 83.62 88 HIS A CA 1
ATOM 720 C C . HIS A 1 88 ? 1.960 7.731 -4.551 1.00 83.62 88 HIS A C 1
ATOM 722 O O . HIS A 1 88 ? 2.547 8.379 -5.407 1.00 83.62 88 HIS A O 1
ATOM 728 N N . THR A 1 89 ? 2.387 7.709 -3.289 1.00 85.44 89 THR A N 1
ATOM 729 C CA . THR A 1 89 ? 3.597 8.421 -2.846 1.00 85.44 89 THR A CA 1
ATOM 730 C C . THR A 1 89 ? 4.879 8.019 -3.607 1.00 85.44 89 THR A C 1
ATOM 732 O O . THR A 1 89 ? 5.833 8.799 -3.650 1.00 85.44 89 THR A O 1
ATOM 735 N N . TYR A 1 90 ? 4.907 6.828 -4.220 1.00 88.31 90 TYR A N 1
ATOM 736 C CA . TYR A 1 90 ? 6.027 6.288 -5.001 1.00 88.31 90 TYR A CA 1
ATOM 737 C C . TYR A 1 90 ? 5.800 6.288 -6.517 1.00 88.31 90 TYR A C 1
ATOM 739 O O . TYR A 1 90 ? 6.720 5.969 -7.277 1.00 88.31 90 TYR A O 1
ATOM 747 N N . LEU A 1 91 ? 4.588 6.616 -6.957 1.00 91.31 91 LEU A N 1
ATOM 748 C CA . LEU A 1 91 ? 4.200 6.598 -8.359 1.00 91.31 91 LEU A CA 1
ATOM 749 C C . LEU A 1 91 ? 4.232 8.017 -8.925 1.00 91.31 91 LEU A C 1
ATOM 751 O O . LEU A 1 91 ? 3.995 8.993 -8.213 1.00 91.31 91 LEU A O 1
ATOM 755 N N . ASN A 1 92 ? 4.527 8.136 -10.215 1.00 92.56 92 ASN A N 1
ATOM 756 C CA . ASN A 1 92 ? 4.226 9.364 -10.951 1.00 92.56 92 ASN A CA 1
ATOM 757 C C . ASN A 1 92 ? 2.748 9.390 -11.390 1.00 92.56 92 ASN A C 1
ATOM 759 O O . ASN A 1 92 ? 1.997 8.443 -11.143 1.00 92.56 92 ASN A O 1
ATOM 763 N N . ASP A 1 93 ? 2.320 10.475 -12.034 1.00 90.38 93 ASP A N 1
ATOM 764 C CA . ASP A 1 93 ? 0.916 10.666 -12.418 1.00 90.38 93 ASP A CA 1
ATOM 765 C C . ASP A 1 93 ? 0.419 9.606 -13.412 1.00 90.38 93 ASP A C 1
ATOM 767 O O . ASP A 1 93 ? -0.707 9.125 -13.294 1.00 90.38 93 ASP A O 1
ATOM 771 N N . GLU A 1 94 ? 1.252 9.207 -14.375 1.00 93.75 94 GLU A N 1
ATOM 772 C CA . GLU A 1 94 ? 0.885 8.192 -15.370 1.00 93.75 94 GLU A CA 1
ATOM 773 C C . GLU A 1 94 ? 0.850 6.793 -14.751 1.00 93.75 94 GLU A C 1
ATOM 775 O O . GLU A 1 94 ? -0.108 6.048 -14.949 1.00 93.75 94 GLU A O 1
ATOM 780 N N . GLU A 1 95 ? 1.836 6.466 -13.917 1.00 95.31 95 GLU A N 1
ATOM 781 C CA . GLU A 1 95 ? 1.862 5.216 -13.158 1.00 95.31 95 GLU A CA 1
ATOM 782 C C . GLU A 1 95 ? 0.682 5.118 -12.188 1.00 95.31 95 GLU A C 1
ATOM 784 O O . GLU A 1 95 ? 0.128 4.040 -12.002 1.00 95.31 95 GLU A O 1
ATOM 789 N N . SER A 1 96 ? 0.268 6.237 -11.590 1.00 92.19 96 SER A N 1
ATOM 790 C CA . SER A 1 96 ? -0.900 6.282 -10.708 1.00 92.19 96 SER A CA 1
ATOM 791 C C . SER A 1 96 ? -2.185 5.979 -11.474 1.00 92.19 96 SER A C 1
ATOM 793 O O . SER A 1 96 ? -2.999 5.193 -11.004 1.00 92.19 96 SER A O 1
ATOM 795 N N . LYS A 1 97 ? -2.360 6.542 -12.676 1.00 91.62 97 LYS A N 1
ATOM 796 C CA . LYS A 1 97 ? -3.519 6.231 -13.530 1.00 91.62 97 LYS A CA 1
ATOM 797 C C . LYS A 1 97 ? -3.531 4.765 -13.958 1.00 91.62 97 LYS A C 1
ATOM 799 O O . LYS A 1 97 ? -4.585 4.134 -13.957 1.00 91.62 97 LYS A O 1
ATOM 804 N N . GLU A 1 98 ? -2.374 4.222 -14.336 1.00 94.88 98 GLU A N 1
ATOM 805 C CA . GLU A 1 98 ? -2.265 2.815 -14.725 1.00 94.88 98 GLU A CA 1
ATOM 806 C C . GLU A 1 98 ? -2.541 1.879 -13.542 1.00 94.88 98 GLU A C 1
ATOM 808 O O . GLU A 1 98 ? -3.254 0.889 -13.705 1.00 94.88 98 GLU A O 1
ATOM 813 N N . PHE A 1 99 ? -2.051 2.226 -12.352 1.00 94.06 99 PHE A N 1
ATOM 814 C CA . PHE A 1 99 ? -2.340 1.512 -11.114 1.00 94.06 99 PHE A CA 1
ATOM 815 C C . PHE A 1 99 ? -3.844 1.454 -10.818 1.00 94.06 99 PHE A C 1
ATOM 817 O O . PHE A 1 99 ? -4.376 0.362 -10.626 1.00 94.06 99 PHE A O 1
ATOM 824 N N . GLU A 1 100 ? -4.540 2.594 -10.864 1.00 91.25 100 GLU A N 1
ATOM 825 C CA . GLU A 1 100 ? -5.994 2.652 -10.655 1.00 91.25 100 GLU A CA 1
ATOM 826 C C . GLU A 1 100 ? -6.755 1.802 -11.676 1.00 91.25 100 GLU A C 1
ATOM 828 O O . GLU A 1 100 ? -7.666 1.058 -11.319 1.00 91.25 100 GLU A O 1
ATOM 833 N N . ARG A 1 101 ? -6.338 1.832 -12.947 1.00 94.81 101 ARG A N 1
ATOM 834 C CA . ARG A 1 101 ? -6.934 0.986 -13.990 1.00 94.81 101 ARG A CA 1
ATOM 835 C C . ARG A 1 101 ? -6.781 -0.507 -13.673 1.00 94.81 101 ARG A C 1
ATOM 837 O O . ARG A 1 101 ? -7.721 -1.271 -13.877 1.00 94.81 101 ARG A O 1
ATOM 844 N N . LEU A 1 102 ? -5.605 -0.930 -13.203 1.00 94.50 102 LEU A N 1
ATOM 845 C CA . LEU A 1 102 ? -5.341 -2.329 -12.841 1.00 94.50 102 LEU A CA 1
ATOM 846 C C . LEU A 1 102 ? -6.137 -2.764 -11.602 1.00 94.50 102 LEU A C 1
ATOM 848 O O . LEU A 1 102 ? -6.587 -3.907 -11.542 1.00 94.50 102 LEU A O 1
ATOM 852 N N . LEU A 1 103 ? -6.336 -1.868 -10.630 1.00 91.62 103 LEU A N 1
ATOM 853 C CA . LEU A 1 103 ? -7.223 -2.119 -9.491 1.00 91.62 103 LEU A CA 1
ATOM 854 C C . LEU A 1 103 ? -8.682 -2.256 -9.926 1.00 91.62 103 LEU A C 1
ATOM 856 O O . LEU A 1 103 ? -9.369 -3.185 -9.505 1.00 91.62 103 LEU A O 1
ATOM 860 N N . GLU A 1 104 ? -9.143 -1.370 -10.805 1.00 90.19 104 GLU A N 1
ATOM 861 C CA . GLU A 1 104 ? -10.515 -1.391 -11.298 1.00 90.19 104 GLU A CA 1
ATOM 862 C C . GLU A 1 104 ? -10.831 -2.695 -12.056 1.00 90.19 104 GLU A C 1
ATOM 864 O O . GLU A 1 104 ? -11.933 -3.230 -11.927 1.00 90.19 104 GLU A O 1
ATOM 869 N N . ASP A 1 105 ? -9.865 -3.250 -12.798 1.00 92.25 105 ASP A N 1
ATOM 870 C CA . ASP A 1 105 ? -10.004 -4.562 -13.446 1.00 92.25 105 ASP A CA 1
ATOM 871 C C . ASP A 1 105 ? -10.192 -5.705 -12.428 1.00 92.25 105 ASP A C 1
ATOM 873 O O . ASP A 1 105 ? -11.061 -6.565 -12.609 1.00 92.25 105 ASP A O 1
ATOM 877 N N . ILE A 1 106 ? -9.460 -5.681 -11.306 1.00 91.06 106 ILE A N 1
ATOM 878 C CA . ILE A 1 106 ? -9.669 -6.632 -10.201 1.00 91.06 106 ILE A CA 1
ATOM 879 C C . ILE A 1 106 ? -11.081 -6.454 -9.635 1.00 91.06 106 ILE A C 1
ATOM 881 O O . ILE A 1 106 ? -11.831 -7.420 -9.517 1.00 91.06 106 ILE A O 1
ATOM 885 N N . HIS A 1 107 ? -11.490 -5.223 -9.325 1.00 89.12 107 HIS A N 1
ATOM 886 C 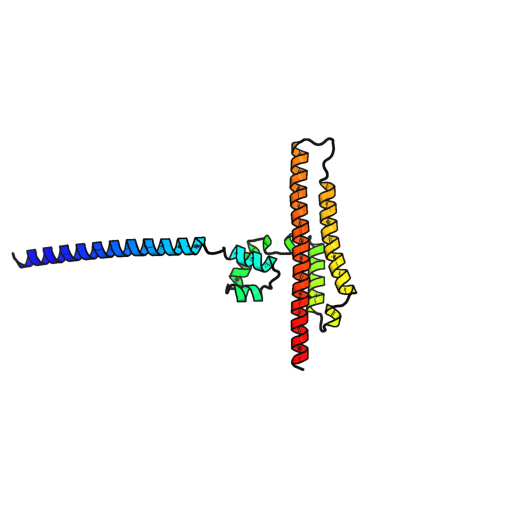CA . HIS A 1 107 ? -12.789 -4.951 -8.699 1.00 89.12 107 HIS A CA 1
ATOM 887 C C . HIS A 1 107 ? -13.985 -5.319 -9.579 1.00 89.12 107 HIS A C 1
ATOM 889 O O . HIS A 1 107 ? -15.025 -5.730 -9.053 1.00 89.12 107 HIS A O 1
ATOM 895 N N . LYS A 1 108 ? -13.841 -5.206 -10.902 1.00 89.94 108 LYS A N 1
ATOM 896 C CA . LYS A 1 108 ? -14.871 -5.579 -11.882 1.00 89.94 108 LYS A CA 1
ATOM 897 C C . LYS A 1 108 ? -14.932 -7.074 -12.179 1.00 89.94 108 LYS A C 1
ATOM 899 O O . LYS A 1 108 ? -15.931 -7.501 -12.758 1.00 89.94 108 LYS A O 1
ATOM 904 N N . SER A 1 109 ? -13.915 -7.843 -11.790 1.00 89.25 109 SER A N 1
ATOM 905 C CA . SER A 1 109 ? -13.867 -9.281 -12.060 1.00 89.25 109 SER A CA 1
ATOM 906 C C . SER A 1 109 ? -15.062 -9.991 -11.416 1.00 89.25 109 SER A C 1
ATOM 908 O O . SER A 1 109 ? -15.381 -9.757 -10.244 1.00 89.25 109 SER A O 1
ATOM 910 N N . LYS A 1 110 ? -15.761 -10.820 -12.194 1.00 86.50 110 LYS A N 1
ATOM 911 C CA . LYS A 1 110 ? -17.013 -11.480 -11.774 1.00 86.50 110 LYS A CA 1
ATOM 912 C C . LYS A 1 110 ? -16.831 -12.941 -11.407 1.00 86.50 110 LYS A C 1
ATOM 914 O O . LYS A 1 110 ? -17.664 -13.479 -10.684 1.00 86.50 110 LYS A O 1
ATOM 919 N N . ASP A 1 111 ? -15.769 -13.565 -11.893 1.00 84.31 111 ASP A N 1
ATOM 920 C CA . ASP A 1 111 ? -15.451 -14.953 -11.604 1.00 84.31 111 ASP A CA 1
ATOM 921 C C . ASP A 1 111 ? -13.990 -15.122 -11.157 1.00 84.31 111 ASP A C 1
ATOM 923 O O . ASP A 1 111 ? -13.166 -14.206 -11.209 1.00 84.31 111 ASP A O 1
ATOM 927 N N . ILE A 1 112 ? -13.674 -16.315 -10.654 1.00 85.19 112 ILE A N 1
ATOM 928 C CA . ILE A 1 112 ? -12.333 -16.640 -10.155 1.00 85.19 112 ILE A CA 1
ATOM 929 C C . ILE A 1 112 ? -11.332 -16.789 -11.304 1.00 85.19 112 ILE A C 1
ATOM 931 O O . ILE A 1 112 ? -10.145 -16.548 -11.095 1.00 85.19 112 ILE A O 1
ATOM 935 N N . TYR A 1 113 ? -11.785 -17.182 -12.495 1.00 85.12 113 TYR A N 1
ATOM 936 C CA . TYR A 1 113 ? -10.919 -17.417 -13.648 1.00 85.12 113 TYR A CA 1
ATOM 937 C C . TYR A 1 113 ? -10.327 -16.107 -14.171 1.00 85.12 113 TYR A C 1
ATOM 939 O O . TYR A 1 113 ? -9.141 -16.073 -14.486 1.00 85.12 113 TYR A O 1
ATOM 947 N N . GLU A 1 114 ? -11.096 -15.017 -14.150 1.00 85.88 114 GLU A N 1
ATOM 948 C CA . GLU A 1 114 ? -10.620 -13.662 -14.439 1.00 85.88 114 GLU A CA 1
ATOM 949 C C . GLU A 1 114 ? -9.561 -13.191 -13.427 1.00 85.88 114 GLU A C 1
ATOM 951 O O . GLU A 1 114 ? -8.630 -12.473 -13.791 1.00 85.88 114 GLU A O 1
ATOM 956 N N . LEU A 1 115 ? -9.659 -13.621 -12.163 1.00 85.12 115 LEU A N 1
ATOM 957 C CA . LEU A 1 115 ? -8.709 -13.249 -11.107 1.00 85.12 115 LEU A CA 1
ATOM 958 C C . LEU A 1 115 ? -7.384 -14.022 -11.176 1.00 85.12 115 LEU A C 1
ATOM 960 O O . LEU A 1 115 ? -6.357 -13.497 -10.745 1.00 85.12 115 LEU A O 1
ATOM 964 N N . ILE A 1 116 ? -7.395 -15.251 -11.703 1.00 86.06 116 ILE A N 1
ATOM 965 C CA . ILE A 1 116 ? -6.194 -16.089 -11.889 1.00 86.06 116 ILE A CA 1
ATOM 966 C C . ILE A 1 116 ? -5.684 -16.089 -13.335 1.00 86.06 116 ILE A C 1
ATOM 968 O O . ILE A 1 116 ? -4.831 -16.907 -13.688 1.00 86.06 116 ILE A O 1
ATOM 972 N N . ASP A 1 117 ? -6.207 -15.192 -14.171 1.00 91.50 117 ASP A N 1
ATOM 973 C CA . ASP A 1 117 ? -5.792 -15.062 -15.559 1.00 91.50 117 ASP A CA 1
ATOM 974 C C . ASP A 1 117 ? -4.307 -14.675 -15.651 1.00 91.50 117 ASP A C 1
ATOM 976 O O . ASP A 1 117 ? -3.838 -13.695 -15.059 1.00 91.50 117 ASP A O 1
ATOM 980 N N . ALA A 1 118 ? -3.555 -15.477 -16.404 1.00 91.69 118 ALA A N 1
ATOM 981 C CA . ALA A 1 118 ? -2.109 -15.338 -16.502 1.00 91.69 118 ALA A CA 1
ATOM 982 C C . ALA A 1 118 ? -1.683 -14.073 -17.260 1.00 91.69 118 ALA A C 1
ATOM 984 O O . ALA A 1 118 ? -0.590 -13.560 -17.009 1.00 91.69 118 ALA A O 1
ATOM 985 N N . GLU A 1 119 ? -2.509 -13.568 -18.179 1.00 92.88 119 GLU A N 1
ATOM 986 C CA . GLU A 1 119 ? -2.193 -12.359 -18.934 1.00 92.88 119 GLU A CA 1
ATOM 987 C C . GLU A 1 119 ? -2.426 -11.117 -18.074 1.00 92.88 119 GLU A C 1
ATOM 989 O O . GLU A 1 119 ? -1.547 -10.263 -17.982 1.00 92.88 119 GLU A O 1
ATOM 994 N N . LYS A 1 120 ? -3.527 -11.075 -17.319 1.00 92.25 120 LYS A N 1
ATOM 995 C CA . LYS A 1 120 ? -3.781 -10.022 -16.324 1.00 92.25 120 LYS A CA 1
ATOM 996 C C . LYS A 1 120 ? -2.705 -9.982 -15.234 1.00 92.25 120 LYS A C 1
ATOM 998 O O . LYS A 1 120 ? -2.259 -8.906 -14.830 1.00 92.25 120 LYS A O 1
ATOM 1003 N N . GLU A 1 121 ? -2.237 -11.143 -14.772 1.00 92.50 121 GLU A N 1
ATOM 1004 C CA . GLU A 1 121 ? -1.111 -11.212 -13.830 1.00 92.50 121 GLU A CA 1
ATOM 1005 C C . GLU A 1 121 ? 0.188 -10.696 -14.460 1.00 92.50 121 GLU A C 1
ATOM 1007 O O . GLU A 1 121 ? 0.924 -9.921 -13.844 1.00 92.50 121 GLU A O 1
ATOM 1012 N N . ARG A 1 122 ? 0.448 -11.052 -15.723 1.00 94.38 122 ARG A N 1
ATOM 1013 C CA . ARG A 1 122 ? 1.595 -10.540 -16.479 1.00 94.38 122 ARG A CA 1
ATOM 1014 C C . ARG A 1 122 ? 1.539 -9.020 -16.638 1.00 94.38 122 ARG A C 1
ATOM 1016 O O . ARG A 1 122 ? 2.583 -8.380 -16.514 1.00 94.38 122 ARG A O 1
ATOM 1023 N N . GLU A 1 123 ? 0.368 -8.433 -16.880 1.00 95.38 123 GLU A N 1
ATOM 1024 C CA . GLU A 1 123 ? 0.194 -6.977 -16.956 1.00 95.38 123 GLU A CA 1
ATOM 1025 C C . GLU A 1 123 ? 0.563 -6.290 -15.637 1.00 95.38 123 GLU A C 1
ATOM 1027 O O . GLU A 1 123 ? 1.360 -5.348 -15.640 1.00 95.38 123 GLU A O 1
ATOM 1032 N N . ARG A 1 124 ? 0.081 -6.808 -14.501 1.00 95.00 124 ARG A N 1
ATOM 1033 C CA . ARG A 1 124 ? 0.444 -6.292 -13.170 1.00 95.00 124 ARG A CA 1
ATOM 1034 C C . ARG A 1 124 ? 1.943 -6.406 -12.898 1.00 95.00 124 ARG A C 1
ATOM 1036 O O . ARG A 1 124 ? 2.564 -5.441 -12.455 1.00 95.00 124 ARG A O 1
ATOM 1043 N N . ILE A 1 125 ? 2.553 -7.551 -13.212 1.00 95.31 125 ILE A N 1
ATOM 1044 C CA . ILE A 1 125 ? 4.006 -7.750 -13.072 1.00 95.31 125 ILE A CA 1
ATOM 1045 C C . ILE A 1 125 ? 4.775 -6.758 -13.950 1.00 95.31 125 ILE A C 1
ATOM 1047 O O . ILE A 1 125 ? 5.754 -6.161 -13.498 1.00 95.31 125 ILE A O 1
ATOM 1051 N N . LYS A 1 126 ? 4.334 -6.550 -15.196 1.00 97.25 126 LYS A N 1
ATOM 1052 C CA . LYS A 1 126 ? 4.952 -5.604 -16.130 1.00 97.25 126 LYS A CA 1
ATOM 1053 C C . LYS A 1 126 ? 4.869 -4.171 -15.609 1.00 97.25 126 LYS A C 1
ATOM 1055 O O . LYS A 1 126 ? 5.867 -3.458 -15.692 1.00 97.25 126 LYS A O 1
ATOM 1060 N N . PHE A 1 127 ? 3.732 -3.777 -15.039 1.00 97.75 127 PHE A N 1
ATOM 10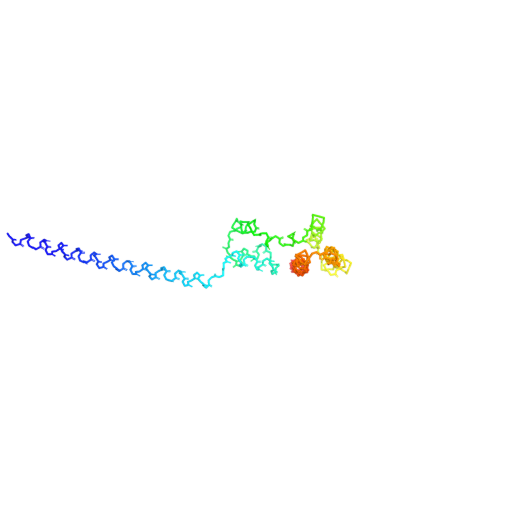61 C CA . PHE A 1 127 ? 3.562 -2.478 -14.395 1.00 97.75 127 PHE A CA 1
ATOM 1062 C C . PHE A 1 127 ? 4.541 -2.295 -13.226 1.00 97.75 127 PHE A C 1
ATOM 1064 O O . PHE A 1 127 ? 5.328 -1.347 -13.225 1.00 97.75 127 PHE A O 1
ATOM 1071 N N . ILE A 1 128 ? 4.581 -3.246 -12.282 1.00 97.06 128 ILE A N 1
ATOM 1072 C CA . ILE A 1 128 ? 5.512 -3.209 -11.139 1.00 97.06 128 ILE A CA 1
ATOM 1073 C C . ILE A 1 128 ? 6.960 -3.106 -11.629 1.00 97.06 128 ILE A C 1
ATOM 1075 O O . ILE A 1 128 ? 7.740 -2.293 -11.133 1.00 97.06 128 ILE A O 1
ATOM 1079 N N . HIS A 1 129 ? 7.327 -3.903 -12.632 1.00 96.94 129 HIS A N 1
ATOM 1080 C CA . HIS A 1 129 ? 8.664 -3.868 -13.208 1.00 96.94 129 HIS A CA 1
ATOM 1081 C C . HIS A 1 129 ? 8.969 -2.525 -13.888 1.00 96.94 129 HIS A C 1
ATOM 1083 O O . HIS A 1 129 ? 10.078 -2.016 -13.752 1.00 96.94 129 HIS A O 1
ATOM 1089 N N . GLY A 1 130 ? 7.992 -1.918 -14.567 1.00 97.38 130 GLY A N 1
ATOM 1090 C CA . GLY A 1 130 ? 8.109 -0.585 -15.160 1.00 97.38 130 GLY A CA 1
ATOM 1091 C C . GLY A 1 130 ? 8.450 0.490 -14.127 1.00 97.38 130 GLY A C 1
ATOM 1092 O O . GLY A 1 130 ? 9.405 1.246 -14.326 1.00 97.38 130 GLY A O 1
ATOM 1093 N N . VAL A 1 131 ? 7.750 0.488 -12.987 1.00 97.12 131 VAL A N 1
ATOM 1094 C CA . VAL A 1 131 ? 8.028 1.390 -11.855 1.00 97.12 131 VAL A CA 1
ATOM 1095 C C . VAL A 1 131 ? 9.460 1.192 -11.343 1.00 97.12 131 VAL A C 1
ATOM 1097 O O . VAL A 1 131 ? 10.200 2.157 -11.138 1.00 97.12 131 VAL A O 1
ATOM 1100 N N . LEU A 1 132 ? 9.901 -0.059 -11.179 1.00 96.69 132 LEU A N 1
ATOM 1101 C CA . LEU A 1 132 ? 11.259 -0.360 -10.710 1.00 96.69 132 LEU A CA 1
ATOM 1102 C C . LEU A 1 132 ? 12.341 0.040 -11.714 1.00 96.69 132 LEU A C 1
ATOM 1104 O O . LEU A 1 132 ? 13.375 0.572 -11.311 1.00 96.69 132 LEU A O 1
ATOM 1108 N N . LEU A 1 133 ? 12.098 -0.150 -13.011 1.00 96.69 133 LEU A N 1
ATOM 1109 C CA . LEU A 1 133 ? 13.003 0.298 -14.067 1.00 96.69 133 LEU A CA 1
ATOM 1110 C C . LEU A 1 133 ? 13.145 1.821 -14.087 1.00 96.69 133 LEU A C 1
ATOM 1112 O O . LEU A 1 133 ? 14.240 2.322 -14.345 1.00 96.69 133 LEU A O 1
ATOM 1116 N N . ARG A 1 134 ? 12.075 2.575 -13.802 1.00 96.69 134 ARG A N 1
ATOM 1117 C CA . ARG A 1 134 ? 12.172 4.031 -13.640 1.00 96.69 134 ARG A CA 1
ATOM 1118 C C . ARG A 1 134 ? 13.097 4.384 -12.479 1.00 96.69 134 ARG A C 1
ATOM 1120 O O . ARG A 1 134 ? 14.033 5.154 -12.680 1.00 96.69 134 ARG A O 1
ATOM 1127 N N . TYR A 1 135 ? 12.887 3.797 -11.301 1.00 95.94 135 TYR A N 1
ATOM 1128 C CA . TYR A 1 135 ? 13.770 4.023 -10.153 1.00 95.94 135 TYR A CA 1
ATOM 1129 C C . TYR A 1 135 ? 15.224 3.645 -10.452 1.00 95.94 135 TYR A C 1
ATOM 1131 O O . TYR A 1 135 ? 16.136 4.363 -10.048 1.00 95.94 135 TYR A O 1
ATOM 1139 N N . GLN A 1 136 ? 15.452 2.553 -11.184 1.00 93.88 136 GLN A N 1
ATOM 1140 C CA . GLN A 1 136 ? 16.790 2.164 -11.621 1.00 93.88 136 GLN A CA 1
ATOM 1141 C C . GLN A 1 136 ? 17.427 3.239 -12.507 1.00 93.88 136 GLN A C 1
ATOM 1143 O O . GLN A 1 136 ? 18.530 3.683 -12.206 1.00 93.88 136 GLN A O 1
ATOM 1148 N N . LYS A 1 137 ? 16.713 3.727 -13.528 1.00 94.94 137 LYS A N 1
ATOM 1149 C CA . LYS A 1 137 ? 17.195 4.818 -14.390 1.00 94.94 137 LYS A CA 1
ATOM 1150 C C . LYS A 1 137 ? 17.496 6.088 -13.595 1.00 94.94 137 LYS A C 1
ATOM 1152 O O . LYS A 1 137 ? 18.521 6.717 -13.826 1.00 94.94 137 LYS A O 1
ATOM 1157 N N . GLU A 1 138 ? 16.633 6.454 -12.647 1.00 93.25 138 GLU A N 1
ATOM 1158 C CA . GLU A 1 138 ? 16.866 7.597 -11.757 1.00 93.25 138 GLU A CA 1
ATOM 1159 C C . GLU A 1 138 ? 18.140 7.417 -10.917 1.00 93.25 138 GLU A C 1
ATOM 1161 O O . GLU A 1 138 ? 18.898 8.366 -10.747 1.00 93.25 138 GLU A O 1
ATOM 1166 N N . MET A 1 139 ? 18.411 6.207 -10.423 1.00 92.75 139 MET A N 1
ATOM 1167 C CA . MET A 1 139 ? 19.641 5.902 -9.684 1.00 92.75 139 MET A CA 1
ATOM 1168 C C . MET A 1 139 ? 20.886 5.895 -10.572 1.00 92.75 139 MET A C 1
ATOM 1170 O O . MET A 1 139 ? 21.948 6.320 -10.119 1.00 92.75 139 MET A O 1
ATOM 1174 N N . ASP A 1 140 ? 20.776 5.427 -11.814 1.00 91.12 140 ASP A N 1
ATOM 1175 C CA . ASP A 1 140 ? 21.896 5.391 -12.757 1.00 91.12 140 ASP A CA 1
ATOM 1176 C C . ASP A 1 140 ? 22.381 6.812 -13.093 1.00 91.12 140 ASP A C 1
ATOM 1178 O O . ASP A 1 140 ? 23.589 7.038 -13.202 1.00 91.12 140 ASP A O 1
ATOM 1182 N N . LEU A 1 141 ? 21.465 7.790 -13.140 1.00 89.44 141 LEU A N 1
ATOM 1183 C CA . LEU A 1 141 ? 21.775 9.220 -13.301 1.00 89.44 141 LEU A CA 1
ATOM 1184 C C . LEU A 1 141 ? 22.539 9.822 -12.108 1.00 89.44 141 LEU A C 1
ATOM 1186 O O . LEU A 1 141 ? 23.207 10.842 -12.263 1.00 89.44 141 LEU A O 1
ATOM 1190 N N . LEU A 1 142 ? 22.471 9.189 -10.935 1.00 87.94 142 LEU A N 1
ATOM 1191 C CA . LEU A 1 142 ? 23.181 9.597 -9.716 1.00 87.94 142 LEU A CA 1
ATOM 1192 C C . LEU A 1 142 ? 24.563 8.932 -9.589 1.00 87.94 142 LEU A C 1
ATOM 1194 O O . LEU A 1 142 ? 25.170 8.949 -8.518 1.00 87.94 142 LEU A O 1
ATOM 1198 N N . SER A 1 143 ? 25.072 8.314 -10.656 1.00 81.62 143 SER A N 1
ATOM 1199 C CA . SER A 1 143 ? 26.403 7.706 -10.640 1.00 81.62 143 SER A CA 1
ATOM 1200 C C . SER A 1 143 ? 27.490 8.787 -10.531 1.00 81.62 143 SER A C 1
ATOM 1202 O O . SER A 1 143 ? 27.490 9.715 -11.342 1.00 81.62 143 SER A O 1
ATOM 1204 N N . PRO A 1 144 ? 28.419 8.689 -9.559 1.00 75.50 144 PRO A N 1
ATOM 1205 C CA . PRO A 1 144 ? 29.463 9.692 -9.384 1.00 75.50 144 PRO A CA 1
ATOM 1206 C C . PRO A 1 144 ? 30.416 9.717 -10.582 1.00 75.50 144 PRO A C 1
ATOM 1208 O O . PRO A 1 144 ? 30.874 8.660 -11.022 1.00 75.50 144 PRO A O 1
ATOM 1211 N N . GLN A 1 145 ? 30.762 10.904 -11.078 1.00 76.81 145 GLN A N 1
ATOM 1212 C CA . GLN A 1 145 ? 31.811 11.065 -12.090 1.00 76.81 145 GLN A CA 1
ATOM 1213 C C . GLN A 1 145 ? 33.181 11.290 -11.433 1.00 76.81 145 GLN A C 1
ATOM 1215 O O . GLN A 1 145 ? 33.281 11.838 -10.333 1.00 76.81 145 GLN A O 1
ATOM 1220 N N . GLU A 1 146 ? 34.267 10.890 -12.105 1.00 71.81 146 GLU A N 1
ATOM 1221 C CA . GLU A 1 146 ? 35.634 11.026 -11.566 1.00 71.81 146 GLU A CA 1
ATOM 1222 C C . GLU A 1 146 ? 35.974 12.481 -11.205 1.00 71.81 146 GLU A C 1
ATOM 1224 O O . GLU A 1 146 ? 36.604 12.727 -10.173 1.00 71.81 146 GLU A O 1
ATOM 1229 N N . ASN A 1 147 ? 35.441 13.431 -11.975 1.00 78.19 147 ASN A N 1
ATOM 1230 C CA . ASN A 1 147 ? 35.737 14.861 -11.894 1.00 78.19 147 ASN A CA 1
ATOM 1231 C C . ASN A 1 147 ? 34.936 15.623 -10.818 1.00 78.19 147 ASN A C 1
ATOM 1233 O O . ASN A 1 147 ? 35.129 16.826 -10.668 1.00 78.19 147 ASN A O 1
ATOM 1237 N N . GLU A 1 148 ? 34.028 14.959 -10.097 1.00 79.88 148 GLU A N 1
ATOM 1238 C CA . GLU A 1 148 ? 33.159 15.613 -9.107 1.00 79.88 148 GLU A CA 1
ATOM 1239 C C . GLU A 1 148 ? 33.856 15.850 -7.763 1.00 79.88 148 GLU A C 1
ATOM 1241 O O . GLU A 1 148 ? 34.675 15.035 -7.309 1.00 79.88 148 GLU A O 1
ATOM 1246 N N . ASP A 1 149 ? 33.478 16.953 -7.109 1.00 85.69 149 ASP A N 1
ATOM 1247 C CA . ASP A 1 149 ? 33.924 17.291 -5.758 1.00 85.69 149 ASP A CA 1
ATOM 1248 C C . ASP A 1 149 ? 33.497 16.215 -4.745 1.00 85.69 149 ASP A C 1
ATOM 1250 O O . ASP A 1 149 ? 32.475 15.541 -4.894 1.00 85.69 149 ASP A O 1
ATOM 1254 N N . SER A 1 150 ? 34.271 16.065 -3.668 1.00 82.94 150 SER A N 1
ATOM 1255 C CA . SER A 1 150 ? 33.997 15.068 -2.631 1.00 82.94 150 SER A CA 1
ATOM 1256 C C . SER A 1 150 ? 32.624 15.256 -1.977 1.00 82.94 150 SER A C 1
ATOM 1258 O O . SER A 1 150 ? 31.994 14.263 -1.605 1.00 82.94 150 SER A O 1
ATOM 1260 N N . ASN A 1 151 ? 32.146 16.497 -1.829 1.00 84.81 151 ASN A N 1
ATOM 1261 C CA . ASN A 1 151 ? 30.827 16.755 -1.249 1.00 84.81 151 ASN A CA 1
ATOM 1262 C C . ASN A 1 151 ? 29.700 16.377 -2.218 1.00 84.81 151 ASN A C 1
ATOM 1264 O O . ASN A 1 151 ? 28.685 15.822 -1.800 1.00 84.81 151 ASN A O 1
ATOM 1268 N N . GLU A 1 152 ? 29.892 16.621 -3.514 1.00 84.69 152 GLU A N 1
ATOM 1269 C CA . GLU A 1 152 ? 28.925 16.269 -4.555 1.00 84.69 152 GLU A CA 1
ATOM 1270 C C . GLU A 1 152 ? 28.777 14.746 -4.688 1.00 84.69 152 GLU A C 1
ATOM 1272 O O . GLU A 1 152 ? 27.660 14.223 -4.699 1.00 84.69 152 GLU A O 1
ATOM 1277 N N . LYS A 1 153 ? 29.899 14.016 -4.643 1.00 84.75 153 LYS A N 1
ATOM 1278 C CA . LYS A 1 153 ? 29.914 12.544 -4.602 1.00 84.75 153 LYS A CA 1
ATOM 1279 C C . LYS A 1 153 ? 29.150 11.993 -3.390 1.00 84.75 153 LYS A C 1
ATOM 1281 O O . LYS A 1 153 ? 28.396 11.028 -3.525 1.00 84.75 153 LYS A O 1
ATOM 1286 N N . MET A 1 154 ? 29.314 12.611 -2.215 1.00 86.50 154 MET A N 1
ATOM 1287 C CA . MET A 1 154 ? 28.594 12.223 -0.995 1.00 86.50 154 MET A CA 1
ATOM 1288 C C . MET A 1 154 ? 27.081 12.455 -1.125 1.00 86.50 154 MET A C 1
ATOM 1290 O O . MET A 1 154 ? 26.295 11.574 -0.775 1.00 86.50 154 MET A O 1
ATOM 1294 N N . MET A 1 155 ? 26.659 13.605 -1.661 1.00 87.50 155 MET A N 1
ATOM 1295 C CA . MET A 1 155 ? 25.237 13.910 -1.863 1.00 87.50 155 MET A CA 1
ATOM 1296 C C . MET A 1 155 ? 24.576 12.916 -2.823 1.00 87.50 155 MET A C 1
ATOM 1298 O O . MET A 1 155 ? 23.539 12.347 -2.487 1.00 87.50 155 MET A O 1
ATOM 1302 N N . LYS A 1 156 ? 25.215 12.609 -3.958 1.00 88.50 156 LYS A N 1
ATOM 1303 C CA . LYS A 1 156 ? 24.706 11.609 -4.912 1.00 88.50 156 LYS A CA 1
ATOM 1304 C C . LYS A 1 156 ? 24.590 10.214 -4.304 1.00 88.50 156 LYS A C 1
ATOM 1306 O O . LYS A 1 156 ? 23.615 9.508 -4.560 1.00 88.50 156 LYS A O 1
ATOM 1311 N N . TYR A 1 157 ? 25.546 9.818 -3.462 1.00 87.75 157 TYR A N 1
ATOM 1312 C CA . TYR A 1 157 ? 25.467 8.553 -2.732 1.00 87.75 157 TYR A CA 1
ATOM 1313 C C . TYR A 1 157 ? 24.249 8.506 -1.796 1.00 87.75 157 TYR A C 1
ATOM 1315 O O . TYR A 1 157 ? 23.506 7.521 -1.801 1.00 87.75 157 TYR A O 1
ATOM 1323 N N . LEU A 1 158 ? 24.012 9.575 -1.028 1.00 88.75 158 LEU A N 1
ATOM 1324 C CA . LEU A 1 158 ? 22.853 9.679 -0.138 1.00 88.75 158 LEU A CA 1
ATOM 1325 C C . LEU A 1 158 ? 21.534 9.657 -0.919 1.00 88.75 158 LEU A C 1
ATOM 1327 O O . LEU A 1 158 ? 20.626 8.905 -0.567 1.00 88.75 158 LEU A O 1
ATOM 1331 N N . GLU A 1 159 ? 21.434 10.420 -2.006 1.00 91.44 159 GLU A N 1
ATOM 1332 C CA . GLU A 1 159 ? 20.246 10.436 -2.865 1.00 91.44 159 GLU A CA 1
ATOM 1333 C C . GLU A 1 159 ? 19.973 9.063 -3.486 1.00 91.44 159 GLU A C 1
ATOM 1335 O O . GLU A 1 159 ? 18.833 8.590 -3.482 1.00 91.44 159 GLU A O 1
ATOM 1340 N N . ARG A 1 160 ? 21.020 8.367 -3.941 1.00 91.62 160 ARG A N 1
ATOM 1341 C CA . ARG A 1 160 ? 20.906 7.005 -4.468 1.00 91.62 160 ARG A CA 1
ATOM 1342 C C . ARG A 1 160 ? 20.428 6.021 -3.402 1.00 91.62 160 ARG A C 1
ATOM 1344 O O . ARG A 1 160 ? 19.584 5.174 -3.696 1.00 91.62 160 ARG A O 1
ATOM 1351 N N . ALA A 1 161 ? 20.920 6.133 -2.168 1.00 89.75 161 ALA A N 1
ATOM 1352 C CA . ALA A 1 161 ? 20.458 5.304 -1.055 1.00 89.75 161 ALA A CA 1
ATOM 1353 C C . ALA A 1 161 ? 18.966 5.538 -0.761 1.00 89.75 161 ALA A C 1
ATOM 1355 O O . ALA A 1 161 ? 18.206 4.577 -0.630 1.00 89.75 161 ALA A O 1
ATOM 1356 N N . VAL A 1 162 ? 18.521 6.799 -0.749 1.00 89.50 162 VAL A N 1
ATOM 1357 C CA . VAL A 1 162 ? 17.101 7.151 -0.585 1.00 89.50 162 VAL A CA 1
ATOM 1358 C C . VAL A 1 162 ? 16.252 6.569 -1.717 1.00 89.50 162 VAL A C 1
ATOM 1360 O O . VAL A 1 162 ? 15.212 5.967 -1.451 1.00 89.50 162 VAL A O 1
ATOM 1363 N N . LYS A 1 163 ? 16.693 6.691 -2.974 1.00 92.19 163 LYS A N 1
ATOM 1364 C CA . LYS A 1 163 ? 15.991 6.128 -4.140 1.00 92.19 163 LYS A CA 1
ATOM 1365 C C . LYS A 1 163 ? 15.902 4.603 -4.095 1.00 92.19 163 LYS A C 1
ATOM 1367 O O . LYS A 1 163 ? 14.858 4.051 -4.428 1.00 92.19 163 LYS A O 1
ATOM 1372 N N . SER A 1 164 ? 16.951 3.931 -3.627 1.00 91.44 164 SER A N 1
ATOM 1373 C CA . SER A 1 164 ? 16.957 2.478 -3.427 1.00 91.44 164 SER A CA 1
ATOM 1374 C C . SER A 1 164 ? 15.907 2.039 -2.399 1.00 91.44 164 SER A C 1
ATOM 1376 O O . SER A 1 164 ? 15.125 1.123 -2.657 1.00 91.44 164 SER A O 1
ATOM 1378 N N . GLU A 1 165 ? 15.811 2.738 -1.265 1.00 91.38 165 GLU A N 1
ATOM 1379 C CA . GLU A 1 165 ? 14.780 2.459 -0.256 1.00 91.38 165 GLU A CA 1
ATOM 1380 C C . GLU A 1 165 ? 13.365 2.777 -0.758 1.00 91.38 165 GLU A C 1
ATOM 1382 O O . GLU A 1 165 ? 12.424 2.025 -0.485 1.00 91.38 165 GLU A O 1
ATOM 1387 N N . GLN A 1 166 ? 13.203 3.837 -1.555 1.00 91.56 166 GLN A N 1
ATOM 1388 C CA . GLN A 1 166 ? 11.934 4.136 -2.223 1.00 91.56 166 GLN A CA 1
ATOM 1389 C C . GLN A 1 166 ? 11.532 3.026 -3.199 1.00 91.56 166 GLN A C 1
ATOM 1391 O O . GLN A 1 166 ? 10.384 2.598 -3.166 1.00 91.56 166 GLN A O 1
ATOM 1396 N N . ALA A 1 167 ? 12.461 2.505 -4.005 1.00 93.62 167 ALA A N 1
ATOM 1397 C CA . ALA A 1 167 ? 12.188 1.414 -4.939 1.00 93.62 167 ALA A CA 1
ATOM 1398 C C . ALA A 1 167 ? 11.756 0.126 -4.215 1.00 93.62 167 ALA A C 1
ATOM 1400 O O . ALA A 1 167 ? 10.775 -0.509 -4.606 1.00 93.62 167 ALA A O 1
ATOM 1401 N N . LYS A 1 168 ? 12.435 -0.235 -3.116 1.00 93.00 168 LYS A N 1
ATOM 1402 C CA . LYS A 1 168 ? 12.045 -1.378 -2.267 1.00 93.00 168 LYS A CA 1
ATOM 1403 C C . LYS A 1 168 ? 10.654 -1.192 -1.668 1.00 93.00 168 LYS A C 1
ATOM 1405 O O . LYS A 1 168 ? 9.851 -2.124 -1.670 1.00 93.00 168 LYS A O 1
ATOM 1410 N N . SER A 1 169 ? 10.373 0.009 -1.170 1.00 90.31 169 SER A N 1
ATOM 1411 C CA . SER A 1 169 ? 9.077 0.341 -0.580 1.00 90.31 169 SER A CA 1
ATOM 1412 C C . SER A 1 169 ? 7.966 0.313 -1.631 1.00 90.31 169 SER A C 1
ATOM 1414 O O . SER A 1 169 ? 6.911 -0.258 -1.377 1.00 90.31 169 SER A O 1
ATOM 1416 N N . ALA A 1 170 ? 8.221 0.841 -2.832 1.00 91.81 170 ALA A N 1
ATOM 1417 C CA . ALA A 1 170 ? 7.298 0.792 -3.961 1.00 91.81 170 ALA A CA 1
ATOM 1418 C C . ALA A 1 170 ? 6.964 -0.652 -4.348 1.00 91.81 170 ALA A C 1
ATOM 1420 O O . ALA A 1 170 ? 5.790 -1.005 -4.417 1.00 91.81 170 ALA A O 1
ATOM 1421 N N . TYR A 1 171 ? 7.982 -1.503 -4.522 1.00 94.12 171 TYR A N 1
ATOM 1422 C CA . TYR A 1 171 ? 7.790 -2.925 -4.811 1.00 94.12 171 TYR A CA 1
ATOM 1423 C C . TYR A 1 171 ? 6.933 -3.614 -3.746 1.00 94.12 171 TYR A C 1
ATOM 1425 O O . TYR A 1 171 ? 5.919 -4.231 -4.069 1.00 94.12 171 TYR A O 1
ATOM 1433 N N . SER A 1 172 ? 7.334 -3.482 -2.477 1.00 90.12 172 SER A N 1
ATOM 1434 C CA . SER A 1 172 ? 6.653 -4.115 -1.345 1.00 90.12 172 SER A CA 1
ATOM 1435 C C . SER A 1 172 ? 5.183 -3.699 -1.276 1.00 90.12 172 SER A C 1
ATOM 1437 O O . SER A 1 172 ? 4.301 -4.553 -1.193 1.00 90.12 172 SER A O 1
ATOM 1439 N N . SER A 1 173 ? 4.908 -2.397 -1.383 1.00 89.06 173 SER A N 1
ATOM 1440 C CA . SER A 1 173 ? 3.548 -1.862 -1.330 1.00 89.06 173 SER A CA 1
ATOM 1441 C C . SER A 1 173 ? 2.701 -2.314 -2.517 1.00 89.06 173 SER A C 1
ATOM 1443 O O . SER A 1 173 ? 1.580 -2.766 -2.311 1.00 89.06 173 SER A O 1
ATOM 1445 N N . LEU A 1 174 ? 3.223 -2.252 -3.746 1.00 92.00 174 LEU A N 1
ATOM 1446 C CA . LEU A 1 174 ? 2.475 -2.646 -4.945 1.00 92.00 174 LEU A CA 1
ATOM 1447 C C . LEU A 1 174 ? 2.098 -4.130 -4.932 1.00 92.00 174 LEU A C 1
ATOM 1449 O O . LEU A 1 174 ? 0.929 -4.466 -5.113 1.00 92.00 174 LEU A O 1
ATOM 1453 N N . VAL A 1 175 ? 3.069 -5.015 -4.676 1.00 92.38 175 VAL A N 1
ATOM 1454 C CA . VAL A 1 175 ? 2.830 -6.467 -4.602 1.00 92.38 175 VAL A CA 1
ATOM 1455 C C . VAL A 1 175 ? 1.796 -6.782 -3.528 1.00 92.38 175 VAL A C 1
ATOM 1457 O O . VAL A 1 175 ? 0.886 -7.582 -3.747 1.00 92.38 175 VAL A O 1
ATOM 1460 N N . ARG A 1 176 ? 1.918 -6.137 -2.366 1.00 89.75 176 ARG A N 1
ATOM 1461 C CA . ARG A 1 176 ? 1.014 -6.367 -1.246 1.00 89.75 176 ARG A CA 1
ATOM 1462 C C . ARG A 1 176 ? -0.407 -5.911 -1.544 1.00 89.75 176 ARG A C 1
ATOM 1464 O O . ARG A 1 176 ? -1.340 -6.652 -1.252 1.00 89.75 176 ARG A O 1
ATOM 1471 N N . ILE A 1 177 ? -0.570 -4.720 -2.117 1.00 88.88 177 ILE A N 1
ATOM 1472 C CA . ILE A 1 177 ? -1.893 -4.177 -2.432 1.00 88.88 177 ILE A CA 1
ATOM 1473 C C . ILE A 1 177 ? -2.576 -5.047 -3.486 1.00 88.88 177 ILE A C 1
ATOM 1475 O O . ILE A 1 177 ? -3.680 -5.519 -3.230 1.00 88.88 177 ILE A O 1
ATOM 1479 N N . PHE A 1 178 ? -1.911 -5.358 -4.604 1.00 91.12 178 PHE A N 1
ATOM 1480 C CA . PHE A 1 178 ? -2.499 -6.244 -5.614 1.00 91.12 178 PHE A CA 1
ATOM 1481 C C . PHE A 1 178 ? -2.855 -7.621 -5.042 1.00 91.12 178 PHE A C 1
ATOM 1483 O O . PHE A 1 178 ? -3.960 -8.108 -5.271 1.00 91.12 178 PHE A O 1
ATOM 1490 N N . GLY A 1 179 ? -1.964 -8.229 -4.252 1.00 90.31 179 GLY A N 1
ATOM 1491 C CA . GLY A 1 179 ? -2.224 -9.529 -3.632 1.00 90.31 179 GLY A CA 1
ATOM 1492 C C . GLY A 1 179 ? -3.435 -9.515 -2.693 1.00 90.31 179 GLY A C 1
ATOM 1493 O O . GLY A 1 179 ? -4.265 -10.425 -2.740 1.00 90.31 179 GLY A O 1
ATOM 1494 N N . ASN A 1 180 ? -3.569 -8.473 -1.871 1.00 88.75 180 ASN A N 1
ATOM 1495 C CA . ASN A 1 180 ? -4.698 -8.327 -0.955 1.00 88.75 180 ASN A CA 1
ATOM 1496 C C . ASN A 1 180 ? -6.013 -8.063 -1.699 1.00 88.75 180 ASN A C 1
ATOM 1498 O O . ASN A 1 180 ? -7.031 -8.649 -1.341 1.00 88.75 180 ASN A O 1
ATOM 1502 N N . GLU A 1 181 ? -5.999 -7.230 -2.740 1.00 88.19 181 GLU A N 1
ATOM 1503 C CA . GLU A 1 181 ? -7.189 -6.934 -3.547 1.00 88.19 181 GLU A CA 1
ATOM 1504 C C . GLU A 1 181 ? -7.694 -8.170 -4.296 1.00 88.19 181 GLU A C 1
ATOM 1506 O O . GLU A 1 181 ? -8.883 -8.480 -4.243 1.00 88.19 181 GLU A O 1
ATOM 1511 N N . ILE A 1 182 ? -6.793 -8.943 -4.911 1.00 90.38 182 ILE A N 1
ATOM 1512 C CA . ILE A 1 182 ? -7.151 -10.214 -5.560 1.00 90.38 182 ILE A CA 1
ATOM 1513 C C . ILE A 1 182 ? -7.736 -11.187 -4.536 1.00 90.38 182 ILE A C 1
ATOM 1515 O O . ILE A 1 182 ? -8.754 -11.829 -4.801 1.00 90.38 182 ILE A O 1
ATOM 1519 N N . LYS A 1 183 ? -7.119 -11.294 -3.352 1.00 89.44 183 LYS A N 1
ATOM 1520 C CA . LYS A 1 183 ? -7.615 -12.159 -2.277 1.00 89.44 183 LYS A CA 1
ATOM 1521 C C . LYS A 1 183 ? -9.023 -11.747 -1.835 1.00 89.44 183 LYS A C 1
ATOM 1523 O O . LYS A 1 183 ? -9.904 -12.603 -1.810 1.00 89.44 183 LYS A O 1
ATOM 1528 N N . ARG A 1 184 ? -9.244 -10.459 -1.552 1.00 86.69 184 ARG A N 1
ATOM 1529 C CA . ARG A 1 184 ? -10.560 -9.920 -1.173 1.00 86.69 184 ARG A CA 1
ATOM 1530 C C . ARG A 1 184 ? -11.602 -10.196 -2.245 1.00 86.69 184 ARG A C 1
ATOM 1532 O O . ARG A 1 184 ? -12.673 -10.715 -1.945 1.00 86.69 184 ARG A O 1
ATOM 1539 N N . LYS A 1 185 ? -11.280 -9.906 -3.508 1.00 88.81 185 LYS A N 1
ATOM 1540 C CA . LYS A 1 185 ? -12.227 -10.118 -4.601 1.00 88.81 185 LYS A CA 1
ATOM 1541 C C . LYS A 1 185 ? -12.567 -11.591 -4.787 1.00 88.81 185 LYS A C 1
ATOM 1543 O O . LYS A 1 185 ? -13.724 -11.932 -5.018 1.00 88.81 185 LYS A O 1
ATOM 1548 N N . ARG A 1 186 ? -11.583 -12.477 -4.634 1.00 87.88 186 ARG A N 1
ATOM 1549 C CA . ARG A 1 186 ? -11.799 -13.924 -4.678 1.00 87.88 186 ARG A CA 1
ATOM 1550 C C . ARG A 1 186 ? -12.760 -14.386 -3.583 1.00 87.88 186 ARG A C 1
ATOM 1552 O O . ARG A 1 186 ? -13.622 -15.211 -3.866 1.00 87.88 186 ARG A O 1
ATOM 1559 N N . GLU A 1 187 ? -12.619 -13.870 -2.364 1.00 87.00 187 GLU A N 1
ATOM 1560 C CA . GLU A 1 187 ? -13.544 -14.151 -1.258 1.00 87.00 187 GLU A CA 1
ATOM 1561 C C . GLU A 1 187 ? -14.957 -13.632 -1.571 1.00 87.00 187 GLU A C 1
ATOM 1563 O O . GLU A 1 187 ? -15.919 -14.385 -1.440 1.00 87.00 187 GLU A O 1
ATOM 1568 N N . GLU A 1 188 ? -15.086 -12.404 -2.085 1.00 86.56 188 GLU A N 1
ATOM 1569 C CA . GLU A 1 188 ? -16.375 -11.813 -2.482 1.00 86.56 188 GLU A CA 1
ATOM 1570 C C . GLU A 1 188 ? -17.101 -12.649 -3.552 1.00 86.56 188 GLU A C 1
ATOM 1572 O O . GLU A 1 188 ? -18.299 -12.911 -3.442 1.00 86.56 188 GLU A O 1
ATOM 1577 N N . VAL A 1 189 ? -16.377 -13.081 -4.589 1.00 86.19 189 VAL A N 1
ATOM 1578 C CA . VAL A 1 189 ? -16.928 -13.899 -5.680 1.00 86.19 189 VAL A CA 1
ATOM 1579 C C . VAL A 1 189 ? -17.328 -15.291 -5.181 1.00 86.19 189 VAL A C 1
ATOM 1581 O O . VAL A 1 189 ? -18.397 -15.778 -5.536 1.00 86.19 189 VAL A O 1
ATOM 1584 N N . LEU A 1 190 ? -16.509 -15.929 -4.338 1.00 81.38 190 LEU A N 1
ATOM 1585 C CA . LEU A 1 190 ? -16.810 -17.254 -3.778 1.00 81.38 190 LEU A CA 1
ATOM 1586 C C . LEU A 1 190 ? -18.055 -17.253 -2.885 1.00 81.38 190 LEU A C 1
ATOM 1588 O O . LEU A 1 190 ? -18.847 -18.193 -2.949 1.00 81.38 190 LEU A O 1
ATOM 1592 N N . ILE A 1 191 ? -18.232 -16.211 -2.069 1.00 75.81 191 ILE A N 1
ATOM 1593 C CA . ILE A 1 191 ? -19.414 -16.067 -1.210 1.00 75.81 191 ILE A CA 1
ATOM 1594 C C . ILE A 1 191 ? -20.672 -15.942 -2.075 1.00 75.81 191 ILE A C 1
ATOM 1596 O O . ILE A 1 191 ? -21.630 -16.671 -1.852 1.00 75.81 191 ILE A O 1
ATOM 1600 N N . LYS A 1 192 ? -20.636 -15.115 -3.128 1.00 63.28 192 LYS A N 1
ATOM 1601 C CA . LYS A 1 192 ? -21.781 -14.924 -4.034 1.00 63.28 192 LYS A CA 1
ATOM 1602 C C . LYS A 1 192 ? -22.211 -16.197 -4.768 1.00 63.28 192 LYS A C 1
ATOM 1604 O O . LYS A 1 192 ? -23.397 -16.383 -4.974 1.00 63.28 192 LYS A O 1
ATOM 1609 N N . VAL A 1 193 ? -21.277 -17.082 -5.126 1.00 59.81 193 VAL A N 1
ATOM 1610 C CA . VAL A 1 193 ? -21.600 -18.388 -5.742 1.00 59.81 193 VAL A CA 1
ATOM 1611 C C . VAL A 1 193 ? -22.206 -19.373 -4.733 1.00 59.81 193 VAL A C 1
ATOM 1613 O O . VAL A 1 193 ? -22.828 -20.347 -5.133 1.00 59.81 193 VAL A O 1
ATOM 1616 N N . SER A 1 194 ? -22.013 -19.150 -3.431 1.00 59.44 194 SER A N 1
ATOM 1617 C CA . SER A 1 194 ? -22.537 -20.029 -2.375 1.00 59.44 194 SER A CA 1
ATOM 1618 C C . SER A 1 194 ? -23.973 -19.686 -1.955 1.00 59.44 194 SER A C 1
ATOM 1620 O O . SER A 1 194 ? -24.615 -20.511 -1.307 1.00 59.44 194 SER A O 1
ATOM 1622 N N . ASP A 1 195 ? -24.448 -18.484 -2.297 1.00 54.25 195 ASP A N 1
ATOM 1623 C CA . ASP A 1 195 ? -25.798 -17.993 -1.992 1.00 54.25 195 ASP A CA 1
ATOM 1624 C C . ASP A 1 195 ? -26.821 -18.284 -3.118 1.00 54.25 195 ASP A C 1
ATOM 1626 O O . ASP A 1 195 ? -28.022 -18.100 -2.900 1.00 54.25 195 ASP A O 1
ATOM 1630 N N . ASP A 1 196 ? -26.354 -18.750 -4.287 1.00 49.44 196 ASP A N 1
ATOM 1631 C CA . ASP A 1 196 ? -27.149 -19.209 -5.445 1.00 49.44 196 ASP A CA 1
ATOM 1632 C C . ASP A 1 196 ? -27.294 -20.748 -5.467 1.00 49.44 196 ASP A C 1
ATOM 1634 O O . ASP A 1 196 ? -28.389 -21.238 -5.841 1.00 49.44 196 ASP A O 1
#

Radius of gyration: 30.37 Å; chains: 1; bounding box: 63×53×96 Å

Secondary structure (DSSP, 8-state):
-HHHHHHHHHHHHHHHHHHHHHHHHHHHHHHHHHHHHHHHHTSPPHHHHHHHHHHTT--HHHHHHHHT--HHHHHHHHHH-GGGSTTGGGS-HHHHHHHHHHHHHHHH--SHHHHT-HHHHHHHHHHHHHHHHHHHHHHHTTPPPTTS-HHHHHHHHHHHHHHHHHHHHHHHHHHHHHHHHHHHHHHHHHHHHH--